Protein AF-X1DR81-F1 (afdb_monomer)

Structure (mmCIF, N/CA/C/O backbone):
data_AF-X1DR81-F1
#
_entry.id   AF-X1DR81-F1
#
loop_
_atom_site.group_PDB
_atom_site.id
_atom_site.type_symbol
_atom_site.label_atom_id
_atom_site.label_alt_id
_atom_site.label_comp_id
_atom_site.label_asym_id
_atom_site.label_entity_id
_atom_site.label_seq_id
_atom_site.pdbx_PDB_ins_code
_atom_site.Cartn_x
_atom_site.Cartn_y
_atom_site.Cartn_z
_atom_site.occupancy
_atom_site.B_iso_or_equiv
_atom_site.auth_seq_id
_atom_site.auth_comp_id
_atom_site.auth_asym_id
_atom_site.auth_atom_id
_atom_site.pdbx_PDB_model_num
ATOM 1 N N . PRO A 1 1 ? 13.329 5.681 -46.291 1.00 71.25 1 PRO A N 1
ATOM 2 C CA . PRO A 1 1 ? 13.052 4.237 -46.501 1.00 71.25 1 PRO A CA 1
ATOM 3 C C . PRO A 1 1 ? 14.273 3.350 -46.211 1.00 71.25 1 PRO A C 1
ATOM 5 O O . PRO A 1 1 ? 14.122 2.364 -45.507 1.00 71.25 1 PRO A O 1
ATOM 8 N N . GLU A 1 2 ? 15.475 3.726 -46.661 1.00 81.62 2 GLU A N 1
ATOM 9 C CA . GLU A 1 2 ? 16.705 2.929 -46.464 1.00 81.62 2 GLU A CA 1
ATOM 10 C C . GLU A 1 2 ? 17.103 2.753 -44.987 1.00 81.62 2 GLU A C 1
ATOM 12 O O . GLU A 1 2 ? 17.462 1.656 -44.576 1.00 81.62 2 GLU A O 1
ATOM 17 N N . ARG A 1 3 ? 16.916 3.785 -44.150 1.00 75.88 3 ARG A N 1
ATOM 18 C CA . ARG A 1 3 ? 17.165 3.720 -42.694 1.00 75.88 3 ARG A CA 1
ATOM 19 C C . ARG A 1 3 ? 16.304 2.706 -41.934 1.00 75.88 3 ARG A C 1
ATOM 21 O O . ARG A 1 3 ? 16.675 2.285 -40.852 1.00 75.88 3 ARG A O 1
ATOM 28 N N . LEU A 1 4 ? 15.148 2.311 -42.469 1.00 77.25 4 LEU A N 1
ATOM 29 C CA . LEU A 1 4 ? 14.302 1.295 -41.827 1.00 77.25 4 LEU A CA 1
ATOM 30 C C . LEU A 1 4 ? 14.781 -0.132 -42.123 1.00 77.25 4 LEU A C 1
ATOM 32 O O . LEU A 1 4 ? 14.387 -1.060 -41.423 1.00 77.25 4 LEU A O 1
ATOM 36 N N . LEU A 1 5 ? 15.619 -0.298 -43.150 1.00 85.88 5 LEU A N 1
ATOM 37 C CA . LEU A 1 5 ? 16.177 -1.581 -43.573 1.00 85.88 5 LEU A CA 1
ATOM 38 C C . LEU A 1 5 ? 17.570 -1.834 -42.983 1.00 85.88 5 LEU A C 1
ATOM 40 O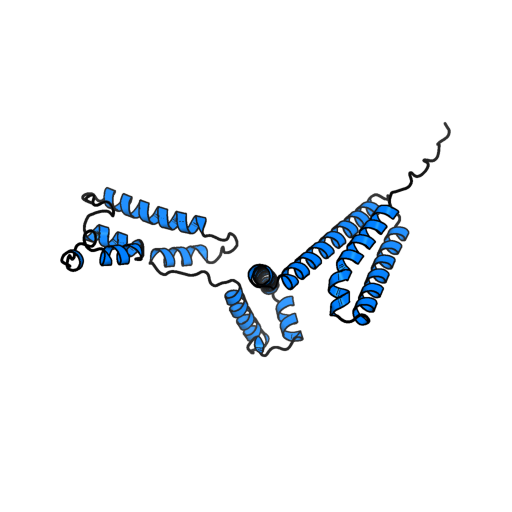 O . LEU A 1 5 ? 18.069 -2.955 -43.083 1.00 85.88 5 LEU A O 1
ATOM 44 N N . SER A 1 6 ? 18.204 -0.830 -42.364 1.00 87.00 6 SER A N 1
ATOM 45 C CA . SER A 1 6 ? 19.476 -1.036 -41.679 1.00 87.00 6 SER A CA 1
ATOM 46 C C . SER A 1 6 ? 19.269 -1.915 -40.443 1.00 87.00 6 SER A C 1
ATOM 48 O O . SER A 1 6 ? 18.385 -1.675 -39.615 1.00 87.00 6 SER A O 1
ATOM 50 N N . LEU A 1 7 ? 20.110 -2.945 -40.324 1.00 82.50 7 LEU A N 1
ATOM 51 C CA . LEU A 1 7 ? 20.212 -3.782 -39.125 1.00 82.50 7 LEU A CA 1
ATOM 52 C C . LEU A 1 7 ? 20.933 -3.052 -37.981 1.00 82.50 7 LEU A C 1
ATOM 54 O O . LEU A 1 7 ? 20.803 -3.449 -36.823 1.00 82.50 7 LEU A O 1
ATOM 58 N N . ASP A 1 8 ? 21.659 -1.971 -38.290 1.00 84.56 8 ASP A N 1
ATOM 59 C CA . ASP A 1 8 ? 22.197 -1.076 -37.270 1.00 84.56 8 ASP A CA 1
ATOM 60 C C . ASP A 1 8 ? 21.055 -0.275 -36.633 1.00 84.56 8 ASP A C 1
ATOM 62 O O . ASP A 1 8 ? 20.368 0.528 -37.273 1.00 84.56 8 ASP A O 1
ATOM 66 N N . TRP A 1 9 ? 20.854 -0.507 -35.341 1.00 83.81 9 TRP A N 1
ATOM 67 C CA . TRP A 1 9 ? 19.809 0.121 -34.550 1.00 83.81 9 TRP A CA 1
ATOM 68 C C . TRP A 1 9 ? 19.999 1.614 -34.331 1.00 83.81 9 TRP A C 1
ATOM 70 O O . TRP A 1 9 ? 19.031 2.303 -34.019 1.00 83.81 9 TRP A O 1
ATOM 80 N N . ARG A 1 10 ? 21.232 2.116 -34.440 1.00 83.88 10 ARG A N 1
ATOM 81 C CA . ARG A 1 10 ? 21.523 3.542 -34.254 1.00 83.88 10 ARG A CA 1
ATOM 82 C C . ARG A 1 10 ? 21.035 4.349 -35.440 1.00 83.88 10 ARG A C 1
ATOM 84 O O . ARG A 1 10 ? 20.590 5.485 -35.276 1.00 83.88 10 ARG A O 1
ATOM 91 N N . GLU A 1 11 ? 21.103 3.730 -36.612 1.00 88.75 11 GLU A N 1
ATOM 92 C CA . GLU A 1 11 ? 20.666 4.295 -37.882 1.00 88.75 11 GLU A CA 1
ATOM 93 C C . GLU A 1 11 ? 19.173 4.048 -38.141 1.00 88.75 11 GLU A C 1
ATOM 95 O O . GLU A 1 11 ? 18.540 4.815 -38.870 1.00 88.75 11 GLU A O 1
ATOM 100 N N . ASN A 1 12 ? 18.600 3.024 -37.498 1.00 89.25 12 ASN A N 1
ATOM 101 C CA . ASN A 1 12 ? 17.201 2.640 -37.629 1.00 89.25 12 ASN A CA 1
ATOM 102 C C . ASN A 1 12 ? 16.332 3.219 -36.503 1.00 89.25 12 ASN A C 1
ATOM 104 O O . ASN A 1 12 ? 16.341 2.735 -35.370 1.00 89.25 12 ASN A O 1
ATOM 108 N N . ASP A 1 13 ? 15.518 4.227 -36.828 1.00 88.12 13 ASP A N 1
ATOM 109 C CA . ASP A 1 13 ? 14.657 4.918 -35.858 1.00 88.12 13 ASP A CA 1
ATOM 110 C C . ASP A 1 13 ? 13.671 3.977 -35.134 1.00 88.12 13 ASP A C 1
ATOM 112 O O . ASP A 1 13 ? 13.382 4.188 -33.953 1.00 88.12 13 ASP A O 1
ATOM 116 N N . PHE A 1 14 ? 13.189 2.915 -35.794 1.00 85.88 14 PHE A N 1
ATOM 117 C CA . PHE A 1 14 ? 12.292 1.932 -35.176 1.00 85.88 14 PHE A CA 1
ATOM 118 C C . PHE A 1 14 ? 13.028 1.060 -34.157 1.00 85.88 14 PHE A C 1
ATOM 120 O O . PHE A 1 14 ? 12.559 0.888 -33.030 1.00 85.88 14 PHE A O 1
ATOM 127 N N . LEU A 1 15 ? 14.209 0.555 -34.521 1.00 82.94 15 LEU A N 1
ATOM 128 C CA . LEU A 1 15 ? 1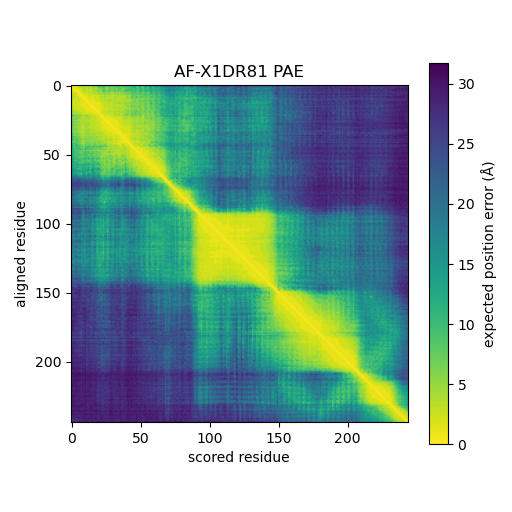5.039 -0.211 -33.593 1.00 82.94 15 LEU A CA 1
ATOM 129 C C . LEU A 1 15 ? 15.508 0.667 -32.431 1.00 82.94 15 LEU A C 1
ATOM 131 O O . LEU A 1 15 ? 15.472 0.211 -31.295 1.00 82.94 15 LEU A O 1
ATOM 135 N N . ARG A 1 16 ? 15.859 1.938 -32.663 1.00 83.56 16 ARG A N 1
ATOM 136 C CA . ARG A 1 16 ? 16.204 2.881 -31.588 1.00 83.56 16 ARG A CA 1
ATOM 137 C C . ARG A 1 16 ? 15.039 3.101 -30.624 1.00 83.56 16 ARG A C 1
ATOM 139 O O . ARG A 1 16 ? 15.242 3.093 -29.412 1.00 83.56 16 ARG A O 1
ATOM 146 N N . PHE A 1 17 ? 13.822 3.256 -31.144 1.00 82.25 17 PHE A N 1
ATOM 147 C CA . PHE A 1 17 ? 12.612 3.374 -30.329 1.00 82.25 17 PHE A CA 1
ATOM 148 C C . PHE A 1 17 ? 12.341 2.111 -29.502 1.00 82.25 17 PHE A C 1
ATOM 150 O O . PHE A 1 17 ? 12.053 2.206 -28.308 1.00 82.25 17 PHE A O 1
ATOM 157 N N . TRP A 1 18 ? 12.454 0.933 -30.120 1.00 84.56 18 TRP A N 1
ATOM 158 C CA . TRP A 1 18 ? 12.266 -0.346 -29.438 1.00 84.56 18 TRP A CA 1
ATOM 159 C C . TRP A 1 18 ? 13.332 -0.564 -28.357 1.00 84.56 18 TRP A C 1
ATOM 161 O O . TRP A 1 18 ? 13.003 -0.910 -27.225 1.00 84.56 18 TRP A O 1
ATOM 171 N N . MET A 1 19 ? 14.594 -0.251 -28.662 1.00 79.94 19 MET A N 1
ATOM 172 C CA . MET A 1 19 ? 15.709 -0.338 -27.717 1.00 79.94 19 MET A CA 1
ATOM 173 C C . MET A 1 19 ? 15.551 0.618 -26.537 1.00 79.94 19 MET A C 1
ATOM 175 O O . MET A 1 19 ? 15.789 0.211 -25.405 1.00 79.94 19 MET A O 1
ATOM 179 N N . GLY A 1 20 ? 15.061 1.841 -26.762 1.00 75.44 20 GLY A N 1
ATOM 180 C CA . GLY A 1 20 ? 14.749 2.786 -25.683 1.00 75.44 20 GLY A CA 1
ATOM 181 C C . GLY A 1 20 ? 13.634 2.316 -24.738 1.00 75.44 20 GLY A C 1
ATOM 182 O O . GLY A 1 20 ? 13.458 2.887 -23.666 1.00 75.44 20 GLY A O 1
ATOM 183 N N . ARG A 1 21 ? 12.878 1.280 -25.122 1.00 76.31 21 ARG A N 1
ATOM 184 C CA . ARG A 1 21 ? 11.847 0.631 -24.297 1.00 76.31 21 ARG A CA 1
ATOM 185 C C . ARG A 1 21 ? 12.243 -0.760 -23.798 1.00 76.31 21 ARG A C 1
ATOM 187 O O . ARG A 1 21 ? 11.504 -1.334 -22.998 1.00 76.31 21 ARG A O 1
ATOM 194 N N . SER A 1 22 ? 13.359 -1.307 -24.274 1.00 76.12 22 SER A N 1
ATOM 195 C CA . SER A 1 22 ? 13.872 -2.606 -23.840 1.00 76.12 22 SER A CA 1
ATOM 196 C C . SER A 1 22 ? 14.434 -2.527 -22.417 1.00 76.12 22 SER A C 1
ATOM 198 O O . SER A 1 22 ? 14.738 -1.442 -21.919 1.00 76.12 22 SER A O 1
ATOM 200 N N . SER A 1 23 ? 14.534 -3.666 -21.726 1.00 73.88 23 SER A N 1
ATOM 201 C CA . SER A 1 23 ? 15.116 -3.673 -20.383 1.00 73.88 23 SER A CA 1
ATOM 202 C C . SER A 1 23 ? 16.611 -3.322 -20.446 1.00 73.88 23 SER A C 1
ATOM 204 O O . SER A 1 23 ? 17.283 -3.687 -21.416 1.00 73.88 23 SER A O 1
ATOM 206 N N . PRO A 1 24 ? 17.175 -2.673 -19.411 1.00 74.06 24 PRO A N 1
ATOM 207 C CA . PRO A 1 24 ? 18.604 -2.359 -19.386 1.00 74.06 24 PRO A CA 1
ATOM 208 C C . PRO A 1 24 ? 19.491 -3.603 -19.538 1.00 74.06 24 PRO A C 1
ATOM 210 O O . PRO A 1 24 ? 20.570 -3.525 -20.109 1.00 74.06 24 PRO A O 1
ATOM 213 N N . LEU A 1 25 ? 19.023 -4.775 -19.095 1.00 73.56 25 LEU A N 1
ATOM 214 C CA . LEU A 1 25 ? 19.748 -6.037 -19.257 1.00 73.56 25 LEU A CA 1
ATOM 215 C C . LEU A 1 25 ? 19.835 -6.486 -20.723 1.00 73.56 25 LEU A C 1
ATOM 217 O O . LEU A 1 25 ? 20.878 -6.971 -21.156 1.00 73.56 25 LEU A O 1
ATOM 221 N N . VAL A 1 26 ? 18.769 -6.283 -21.505 1.00 77.88 26 VAL A N 1
ATOM 222 C CA . VAL A 1 26 ? 18.792 -6.518 -22.959 1.00 77.88 26 VAL A CA 1
ATOM 223 C C . VAL A 1 26 ? 19.746 -5.535 -23.640 1.00 77.88 26 VAL A C 1
ATOM 225 O O . VAL A 1 26 ? 20.492 -5.937 -24.534 1.00 77.88 26 VAL A O 1
ATOM 228 N N . ALA A 1 27 ? 19.783 -4.277 -23.187 1.00 76.94 27 ALA A N 1
ATOM 229 C CA . ALA A 1 27 ? 20.744 -3.291 -23.674 1.00 76.94 27 ALA A CA 1
ATOM 230 C C . ALA A 1 27 ? 22.196 -3.712 -23.377 1.00 76.94 27 ALA A C 1
ATOM 232 O O . ALA A 1 27 ? 23.002 -3.767 -24.300 1.00 76.94 27 ALA A O 1
ATOM 233 N N . VAL A 1 28 ? 22.507 -4.122 -22.142 1.00 79.50 28 VAL A N 1
ATOM 234 C CA . VAL A 1 28 ? 23.838 -4.621 -21.747 1.00 79.50 28 VAL A CA 1
ATOM 235 C C . VAL A 1 28 ? 24.242 -5.860 -22.547 1.00 79.50 28 VAL A C 1
ATOM 237 O O . VAL A 1 28 ? 25.347 -5.918 -23.084 1.00 79.50 28 VAL A O 1
ATOM 240 N N . GLY A 1 29 ? 23.354 -6.854 -22.662 1.00 81.00 29 GLY A N 1
ATOM 241 C CA . GLY A 1 29 ? 23.642 -8.081 -23.410 1.00 81.00 29 GLY A CA 1
ATOM 242 C C . GLY A 1 29 ? 23.985 -7.794 -24.871 1.00 81.00 29 GLY A C 1
ATOM 243 O O . GLY A 1 29 ? 24.887 -8.405 -25.441 1.00 81.00 29 GLY A O 1
ATOM 244 N N . ARG A 1 30 ? 23.318 -6.802 -25.459 1.00 81.81 30 ARG A N 1
ATOM 245 C CA . ARG A 1 30 ? 23.613 -6.330 -26.805 1.00 81.81 30 ARG A CA 1
ATOM 246 C C . ARG A 1 30 ? 24.934 -5.565 -26.891 1.00 81.81 30 ARG A C 1
ATOM 248 O O . ARG A 1 30 ? 25.692 -5.827 -27.816 1.00 81.81 30 ARG A O 1
ATOM 255 N N . GLU A 1 31 ? 25.215 -4.646 -25.969 1.00 83.44 31 GLU A N 1
ATOM 256 C CA . GLU A 1 31 ? 26.474 -3.879 -25.946 1.00 83.44 31 GLU A CA 1
ATOM 257 C C . GLU A 1 31 ? 27.696 -4.811 -25.892 1.00 83.44 31 GLU A C 1
ATOM 259 O O . GLU A 1 31 ? 28.692 -4.568 -26.574 1.00 83.44 31 GLU A O 1
ATOM 264 N N . ILE A 1 32 ? 27.581 -5.931 -25.167 1.00 81.69 32 ILE A N 1
ATOM 265 C CA . ILE A 1 32 ? 28.598 -6.993 -25.124 1.00 81.69 32 ILE A CA 1
ATOM 266 C C . ILE A 1 32 ? 28.749 -7.679 -26.493 1.00 81.69 32 ILE A C 1
ATOM 268 O O . ILE A 1 32 ? 29.871 -7.883 -26.952 1.00 81.69 32 ILE A O 1
ATOM 272 N N . ILE A 1 33 ? 27.640 -8.010 -27.167 1.00 84.81 33 ILE A N 1
ATOM 273 C CA . ILE A 1 33 ? 27.661 -8.648 -28.498 1.00 84.81 33 ILE A CA 1
ATOM 274 C C . ILE A 1 33 ? 28.230 -7.699 -29.564 1.00 84.81 33 ILE A C 1
ATOM 276 O O . ILE A 1 33 ? 29.018 -8.119 -30.409 1.00 84.81 33 ILE A O 1
ATOM 280 N N . GLU A 1 34 ? 27.849 -6.421 -29.533 1.00 85.75 34 GLU A N 1
ATOM 281 C CA . GLU A 1 34 ? 28.295 -5.400 -30.491 1.00 85.75 34 GLU A CA 1
ATOM 282 C C . GLU A 1 34 ? 29.687 -4.837 -30.170 1.00 85.75 34 GLU A C 1
ATOM 284 O O . GLU A 1 34 ? 30.243 -4.096 -30.985 1.00 85.75 34 GLU A O 1
ATOM 289 N N . GLN A 1 35 ? 30.242 -5.174 -28.998 1.00 87.19 35 GLN A N 1
ATOM 290 C CA . GLN A 1 35 ? 31.481 -4.618 -28.442 1.00 87.19 35 GLN A CA 1
ATOM 291 C C . GLN A 1 35 ? 31.505 -3.085 -28.478 1.00 87.19 35 GLN A C 1
ATOM 293 O O . GLN A 1 35 ? 32.548 -2.463 -28.701 1.00 87.19 35 GLN A O 1
ATOM 298 N N . LYS A 1 36 ? 30.340 -2.457 -28.309 1.00 87.12 36 LYS A N 1
ATOM 299 C CA . LYS A 1 36 ? 30.181 -1.004 -28.320 1.00 87.12 36 LYS A CA 1
ATOM 300 C C . LYS A 1 36 ? 29.177 -0.590 -27.256 1.00 87.12 36 LYS A C 1
ATOM 302 O O . LYS A 1 36 ? 28.084 -1.144 -27.209 1.00 87.12 36 LYS A O 1
ATOM 307 N N . ASP A 1 37 ? 29.523 0.415 -26.459 1.00 82.12 37 ASP A N 1
ATOM 308 C CA . ASP A 1 37 ? 28.611 1.006 -25.473 1.00 82.12 37 ASP A CA 1
ATOM 309 C C . ASP A 1 37 ? 27.478 1.803 -26.153 1.00 82.12 37 ASP A C 1
ATOM 311 O O . ASP A 1 37 ? 27.527 2.062 -27.361 1.00 82.12 37 ASP A O 1
ATOM 315 N N . PHE A 1 38 ? 26.469 2.243 -25.394 1.00 77.88 38 PHE A N 1
ATOM 316 C CA . PHE A 1 38 ? 25.381 3.104 -25.886 1.00 77.88 38 PHE A CA 1
ATOM 317 C C . PHE A 1 38 ? 25.862 4.351 -26.656 1.00 77.88 38 PHE A C 1
ATOM 319 O O . PHE A 1 38 ? 25.195 4.806 -27.586 1.00 77.88 38 PHE A O 1
ATOM 326 N N . LEU A 1 39 ? 27.033 4.892 -26.305 1.00 82.62 39 LEU A N 1
ATOM 327 C CA . LEU A 1 39 ? 27.635 6.076 -26.928 1.00 82.62 39 LEU A CA 1
ATOM 328 C C . LEU A 1 39 ? 28.474 5.747 -28.174 1.00 82.62 39 LEU A C 1
ATOM 330 O O . LEU A 1 39 ? 28.956 6.651 -28.856 1.00 82.62 39 LEU A O 1
ATOM 334 N N . GLY A 1 40 ? 28.650 4.466 -28.489 1.00 81.50 40 GLY A N 1
ATOM 335 C CA . GLY A 1 40 ? 29.432 3.981 -29.617 1.00 81.50 40 GLY A CA 1
ATOM 336 C C . GLY A 1 40 ? 30.927 3.858 -29.405 1.00 81.50 40 GLY A C 1
ATOM 337 O O . GLY A 1 40 ? 31.645 3.634 -30.380 1.00 81.50 40 GLY A O 1
ATOM 338 N N . ARG A 1 41 ? 31.392 3.939 -28.163 1.00 86.75 41 ARG A N 1
ATOM 339 C CA . ARG A 1 41 ? 32.771 3.637 -27.784 1.00 86.75 41 ARG A CA 1
ATOM 340 C C . ARG A 1 41 ? 32.972 2.132 -27.805 1.00 86.75 41 ARG A C 1
ATOM 342 O O . ARG A 1 41 ? 32.075 1.386 -27.426 1.00 86.75 41 ARG A O 1
ATOM 349 N N . ARG A 1 42 ? 34.135 1.691 -28.276 1.00 88.69 42 ARG A N 1
ATOM 350 C CA . ARG A 1 42 ? 34.464 0.266 -28.331 1.00 88.69 42 ARG A CA 1
ATOM 351 C C . ARG A 1 42 ? 34.735 -0.258 -26.926 1.00 88.69 42 ARG A C 1
ATOM 353 O O . ARG A 1 42 ? 35.356 0.431 -26.123 1.00 88.69 42 ARG A O 1
ATOM 360 N N . LEU A 1 43 ? 34.259 -1.465 -26.661 1.00 84.50 43 LEU A N 1
ATOM 361 C CA . LEU A 1 43 ? 34.456 -2.201 -25.419 1.00 84.50 43 LEU A CA 1
ATOM 362 C C . LEU A 1 43 ? 35.553 -3.244 -25.651 1.00 84.50 43 LEU A C 1
ATOM 364 O O . LEU A 1 43 ? 35.275 -4.439 -25.757 1.00 84.50 43 LEU A O 1
ATOM 368 N N . ASP A 1 44 ? 36.790 -2.770 -25.799 1.00 87.12 44 ASP A N 1
ATOM 369 C CA . ASP A 1 44 ? 37.923 -3.618 -26.185 1.00 87.12 44 ASP A CA 1
ATOM 370 C C . ASP A 1 44 ? 38.570 -4.312 -24.969 1.00 87.12 44 ASP A C 1
ATOM 372 O O . ASP A 1 44 ? 39.187 -5.368 -25.123 1.00 87.12 44 ASP A O 1
ATOM 376 N N . GLN A 1 45 ? 38.424 -3.754 -23.758 1.00 88.19 45 GLN A N 1
ATOM 377 C CA . GLN A 1 45 ? 39.009 -4.307 -22.532 1.00 88.19 45 GLN A CA 1
ATOM 378 C C . GLN A 1 45 ? 37.941 -4.837 -21.560 1.00 88.19 45 GLN A C 1
ATOM 380 O O . GLN A 1 45 ? 36.858 -4.257 -21.456 1.00 88.19 45 GLN A O 1
ATOM 385 N N . PRO A 1 46 ? 38.242 -5.897 -20.782 1.00 81.88 46 PRO A N 1
ATOM 386 C CA . PRO A 1 46 ? 37.336 -6.410 -19.747 1.00 81.88 46 PRO A CA 1
ATOM 387 C C . PRO A 1 46 ? 36.925 -5.348 -18.717 1.00 81.88 46 PRO A C 1
ATOM 389 O O . PRO A 1 46 ? 35.798 -5.360 -18.222 1.00 81.88 46 PRO A O 1
ATOM 392 N N . ASP A 1 47 ? 37.813 -4.396 -18.432 1.00 85.81 47 ASP A N 1
ATOM 393 C CA . ASP A 1 47 ? 37.544 -3.294 -17.506 1.00 85.81 47 ASP A CA 1
ATOM 394 C C . ASP A 1 47 ? 36.438 -2.362 -18.027 1.00 85.81 47 ASP A C 1
ATOM 396 O O . ASP A 1 47 ? 35.606 -1.878 -17.252 1.00 85.81 47 ASP A O 1
ATOM 400 N N . ASP A 1 48 ? 36.356 -2.173 -19.346 1.00 81.19 48 ASP A N 1
ATOM 401 C CA . ASP A 1 48 ? 35.300 -1.378 -19.973 1.00 81.19 48 ASP A CA 1
ATOM 402 C C . ASP A 1 48 ? 33.934 -2.065 -19.842 1.00 81.19 48 ASP A C 1
ATOM 404 O O . ASP A 1 48 ? 32.907 -1.397 -19.682 1.00 81.19 48 ASP A O 1
ATOM 408 N N . TRP A 1 49 ? 33.909 -3.401 -19.839 1.00 77.25 49 TRP A N 1
ATOM 409 C CA . TRP A 1 49 ? 32.684 -4.185 -19.672 1.00 77.25 49 TRP A CA 1
ATOM 410 C C . TRP A 1 49 ? 32.146 -4.027 -18.254 1.00 77.25 49 TRP A C 1
ATOM 412 O O . TRP A 1 49 ? 30.968 -3.723 -18.067 1.00 77.25 49 TRP A O 1
ATOM 422 N N . ILE A 1 50 ? 33.020 -4.157 -17.252 1.00 79.69 50 ILE A N 1
ATOM 423 C CA . ILE A 1 50 ? 32.659 -3.983 -15.839 1.00 79.69 50 ILE A CA 1
ATOM 424 C C . ILE A 1 50 ? 32.160 -2.561 -15.592 1.00 79.69 50 ILE A C 1
ATOM 426 O O . ILE A 1 50 ? 31.146 -2.371 -14.918 1.00 79.69 50 ILE A O 1
ATOM 430 N N . ARG A 1 51 ? 32.825 -1.555 -16.168 1.00 81.69 51 ARG A N 1
ATOM 431 C CA . ARG A 1 51 ? 32.406 -0.156 -16.046 1.00 81.69 51 ARG A CA 1
ATOM 432 C C . ARG A 1 51 ? 31.024 0.078 -16.653 1.00 81.69 51 ARG A C 1
ATOM 434 O O . ARG A 1 51 ? 30.201 0.756 -16.043 1.00 81.69 51 ARG A O 1
ATOM 441 N N . THR A 1 52 ? 30.765 -0.505 -17.818 1.00 76.88 52 THR A N 1
ATOM 442 C CA . THR A 1 52 ? 29.484 -0.383 -18.525 1.00 76.88 52 THR A CA 1
ATOM 443 C C . THR A 1 52 ? 28.358 -1.054 -17.743 1.00 76.88 52 THR A C 1
ATOM 445 O O . THR A 1 52 ? 27.345 -0.420 -17.449 1.00 76.88 52 THR A O 1
ATOM 448 N N . VAL A 1 53 ? 28.569 -2.295 -17.296 1.00 76.69 53 VAL A N 1
ATOM 449 C CA . VAL A 1 53 ? 27.629 -3.017 -16.425 1.00 76.69 53 VAL A CA 1
ATOM 450 C C . VAL A 1 53 ? 27.379 -2.237 -15.136 1.00 76.69 53 VAL A C 1
ATOM 452 O O . VAL A 1 53 ? 26.230 -2.081 -14.730 1.00 76.69 53 VAL A O 1
ATOM 455 N N . GLY A 1 54 ? 28.433 -1.695 -14.525 1.00 79.62 54 GLY A N 1
ATOM 456 C CA . GLY A 1 54 ? 28.351 -0.897 -13.309 1.00 79.62 54 GLY A CA 1
ATOM 457 C C . GLY A 1 54 ? 27.456 0.326 -13.473 1.00 79.62 54 GLY A C 1
ATOM 458 O O . GLY A 1 54 ? 26.577 0.5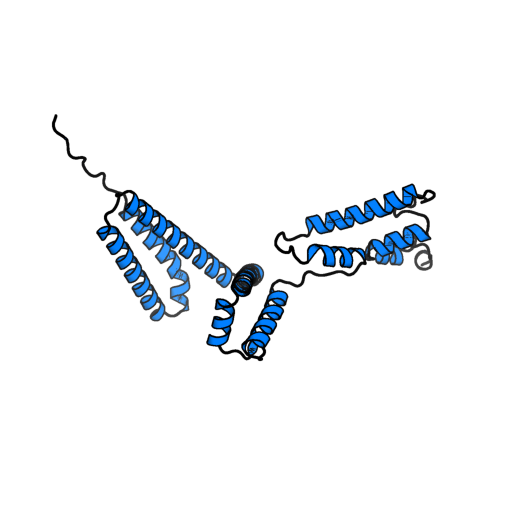29 -12.645 1.00 79.62 54 GLY A O 1
ATOM 459 N N . VAL A 1 55 ? 27.613 1.102 -14.551 1.00 77.75 55 VAL A N 1
ATOM 460 C CA . VAL A 1 55 ? 26.782 2.291 -14.823 1.00 77.75 55 VAL A CA 1
ATOM 461 C C . VAL A 1 55 ? 25.304 1.922 -14.981 1.00 77.75 55 VAL A C 1
ATOM 463 O O . VAL A 1 55 ? 24.441 2.553 -14.363 1.00 77.75 55 VAL A O 1
ATOM 466 N N . HIS A 1 56 ? 24.996 0.876 -15.751 1.00 72.00 56 HIS A N 1
ATOM 467 C CA . HIS A 1 56 ? 23.615 0.412 -15.933 1.00 72.00 56 HIS A CA 1
ATOM 468 C C . HIS A 1 56 ? 23.005 -0.098 -14.624 1.00 72.00 56 HIS A C 1
ATOM 470 O O . HIS A 1 56 ? 21.878 0.256 -14.279 1.00 72.00 56 HIS A O 1
ATOM 476 N N . PHE A 1 57 ? 23.770 -0.865 -13.848 1.00 73.31 57 PHE A N 1
ATOM 477 C CA . PHE A 1 57 ? 23.328 -1.390 -12.560 1.00 73.31 57 PHE A CA 1
ATOM 478 C C . PHE A 1 57 ? 23.100 -0.277 -11.534 1.00 73.31 57 PHE A C 1
ATOM 480 O O . PHE A 1 57 ? 22.110 -0.302 -10.806 1.00 73.31 57 PHE A O 1
ATOM 487 N N . LEU A 1 58 ? 23.976 0.732 -11.509 1.00 74.56 58 LEU A N 1
ATOM 488 C CA . LEU A 1 58 ? 23.833 1.898 -10.639 1.00 74.56 58 LEU A CA 1
ATOM 489 C C . LEU A 1 58 ? 22.575 2.692 -10.981 1.00 74.56 58 LEU A C 1
ATOM 491 O O . LEU A 1 58 ? 21.881 3.149 -10.081 1.00 74.56 58 LEU A O 1
ATOM 495 N N . THR A 1 59 ? 22.259 2.814 -12.270 1.00 72.75 59 THR A N 1
ATOM 496 C CA . THR A 1 59 ? 21.044 3.494 -12.736 1.00 72.75 59 THR A CA 1
ATOM 497 C C . THR A 1 59 ? 19.791 2.743 -12.280 1.00 72.75 59 THR A C 1
ATOM 499 O O . THR A 1 59 ? 18.882 3.364 -11.735 1.00 72.75 59 THR A O 1
ATOM 502 N N . ILE A 1 60 ? 19.765 1.409 -12.405 1.00 69.19 60 ILE A N 1
ATOM 503 C CA . ILE A 1 60 ? 18.668 0.572 -11.884 1.00 69.19 60 ILE A CA 1
ATOM 504 C C . ILE A 1 60 ? 18.553 0.709 -10.362 1.00 69.19 60 ILE A C 1
ATOM 506 O O . ILE A 1 60 ? 17.459 0.892 -9.832 1.00 69.19 60 ILE A O 1
ATOM 510 N N . ALA A 1 61 ? 19.677 0.641 -9.646 1.00 67.12 61 ALA A N 1
ATOM 511 C CA . ALA A 1 61 ? 19.700 0.761 -8.193 1.00 67.12 61 ALA A CA 1
ATOM 512 C C . ALA A 1 61 ? 19.223 2.145 -7.722 1.00 67.12 61 ALA A C 1
ATOM 514 O O . ALA A 1 61 ? 18.461 2.228 -6.760 1.00 67.12 61 ALA A O 1
ATOM 515 N N . ALA A 1 62 ? 19.624 3.216 -8.412 1.00 70.06 62 ALA A N 1
ATOM 516 C CA . ALA A 1 62 ? 19.200 4.583 -8.129 1.00 70.06 62 ALA A CA 1
ATOM 517 C C . ALA A 1 62 ? 17.711 4.788 -8.429 1.00 70.06 62 ALA A C 1
ATOM 519 O O . ALA A 1 62 ? 16.999 5.364 -7.610 1.00 70.06 62 ALA A O 1
ATOM 520 N N . GLN A 1 63 ? 17.217 4.266 -9.554 1.00 65.81 63 GLN A N 1
ATOM 521 C CA . GLN A 1 63 ? 15.794 4.305 -9.878 1.00 65.81 63 GLN A CA 1
ATOM 522 C C . GLN A 1 63 ? 14.974 3.564 -8.815 1.00 65.81 63 GLN A C 1
ATOM 524 O O . GLN A 1 63 ? 14.003 4.110 -8.296 1.00 65.81 63 GLN A O 1
ATOM 529 N N . ASN A 1 64 ? 15.417 2.383 -8.388 1.00 62.06 64 ASN A N 1
ATOM 530 C CA . ASN A 1 64 ? 14.749 1.648 -7.317 1.00 62.06 64 ASN A CA 1
ATOM 531 C C . ASN A 1 64 ? 14.834 2.358 -5.968 1.00 62.06 64 ASN A C 1
ATOM 533 O O . ASN A 1 64 ? 13.916 2.235 -5.171 1.00 62.06 64 ASN A O 1
ATOM 537 N N . LEU A 1 65 ? 15.900 3.110 -5.693 1.00 64.56 65 LEU A N 1
ATOM 538 C CA . LEU A 1 65 ? 15.997 3.908 -4.473 1.00 64.56 65 LEU A CA 1
ATOM 539 C C . LEU A 1 65 ? 15.004 5.080 -4.467 1.00 64.56 65 LEU A C 1
ATOM 541 O O . LEU A 1 65 ? 14.425 5.359 -3.426 1.00 64.56 65 LEU A O 1
ATOM 545 N N . ILE A 1 66 ? 14.799 5.736 -5.612 1.00 65.56 66 ILE A N 1
ATOM 546 C CA . ILE A 1 66 ? 13.904 6.898 -5.746 1.00 65.56 66 ILE A CA 1
ATOM 547 C C . ILE A 1 66 ? 12.428 6.482 -5.748 1.00 65.56 66 ILE A C 1
ATOM 549 O O . ILE A 1 66 ? 11.591 7.194 -5.208 1.00 65.56 66 ILE A O 1
ATOM 553 N N . THR A 1 67 ? 12.101 5.332 -6.336 1.00 60.62 67 THR A N 1
ATOM 554 C CA . THR A 1 67 ? 10.706 4.875 -6.504 1.00 60.62 67 THR A CA 1
ATOM 555 C C . THR A 1 67 ? 10.196 4.031 -5.322 1.00 60.62 67 THR A C 1
ATOM 557 O O . THR A 1 67 ? 9.179 3.354 -5.442 1.00 60.62 67 THR A O 1
ATOM 560 N N . ARG A 1 68 ? 10.923 4.007 -4.198 1.00 55.94 68 ARG A N 1
ATOM 561 C CA . ARG A 1 68 ? 10.664 3.124 -3.049 1.00 55.94 68 ARG A CA 1
ATOM 562 C C . ARG A 1 68 ? 9.770 3.786 -2.003 1.00 55.94 68 ARG A C 1
ATOM 564 O O . ARG A 1 68 ? 10.171 4.785 -1.414 1.00 55.94 68 ARG A O 1
ATOM 571 N N . ASP A 1 69 ? 8.650 3.142 -1.687 1.00 55.62 69 ASP A N 1
ATOM 572 C CA . ASP A 1 69 ? 7.927 3.377 -0.434 1.00 55.62 69 ASP A CA 1
ATOM 573 C C . ASP A 1 69 ? 8.677 2.719 0.746 1.00 55.62 69 ASP A C 1
ATOM 575 O O . ASP A 1 69 ? 9.179 1.593 0.612 1.00 55.62 69 ASP A O 1
ATOM 579 N N . PRO A 1 70 ? 8.798 3.385 1.909 1.00 53.72 70 PRO A N 1
ATOM 580 C CA . PRO A 1 70 ? 9.603 2.898 3.028 1.00 53.72 70 PRO A CA 1
ATOM 581 C C . PRO A 1 70 ? 9.017 1.672 3.754 1.00 53.72 70 PRO A C 1
ATOM 583 O O . PRO A 1 70 ? 9.753 1.021 4.496 1.00 53.72 70 PRO A O 1
ATOM 586 N N . SER A 1 71 ? 7.745 1.318 3.541 1.00 52.50 71 SER A N 1
ATOM 587 C CA . SER A 1 71 ? 7.016 0.323 4.350 1.00 52.50 71 SER A CA 1
ATOM 588 C C . SER A 1 71 ? 7.214 -1.150 3.951 1.00 52.50 71 SER A C 1
ATOM 590 O O . SER A 1 71 ? 6.905 -2.042 4.738 1.00 52.50 71 SER A O 1
ATOM 592 N N . GLU A 1 72 ? 7.754 -1.464 2.769 1.00 54.94 72 GLU A N 1
ATOM 593 C CA . GLU A 1 72 ? 7.822 -2.853 2.286 1.00 54.94 72 GLU A CA 1
ATOM 594 C C . GLU A 1 72 ? 9.214 -3.482 2.461 1.00 54.94 72 GLU A C 1
ATOM 596 O O . GLU A 1 72 ? 10.016 -3.515 1.528 1.00 54.94 72 GLU A O 1
ATOM 601 N N . GLU A 1 73 ? 9.523 -4.010 3.652 1.00 53.56 73 GLU A N 1
ATOM 602 C CA . GLU A 1 73 ? 10.813 -4.664 3.949 1.00 53.56 73 GLU A CA 1
ATOM 603 C C . GLU A 1 73 ? 10.970 -6.101 3.443 1.00 53.56 73 GLU A C 1
ATOM 605 O O . GLU A 1 73 ? 12.027 -6.455 2.913 1.00 53.56 73 GLU A O 1
ATOM 610 N N . GLU A 1 74 ? 9.922 -6.919 3.498 1.00 48.25 74 GLU A N 1
ATOM 611 C CA . GLU A 1 74 ? 10.045 -8.363 3.240 1.00 48.25 74 GLU A CA 1
ATOM 612 C C . GLU A 1 74 ? 10.126 -8.750 1.747 1.00 48.25 74 GLU A C 1
ATOM 614 O O . GLU A 1 74 ? 10.534 -9.860 1.403 1.00 48.25 74 GLU A O 1
ATOM 619 N N . GLY A 1 75 ? 9.814 -7.834 0.822 1.00 54.53 75 GLY A N 1
ATOM 620 C CA . GLY A 1 75 ? 9.846 -8.078 -0.631 1.00 54.53 75 GLY A CA 1
ATOM 621 C C . GLY A 1 75 ? 11.103 -7.579 -1.361 1.00 54.53 75 GLY A C 1
ATOM 622 O O . GLY A 1 75 ? 11.251 -7.821 -2.565 1.00 54.53 75 GLY A O 1
ATOM 623 N N . LYS A 1 76 ? 12.008 -6.883 -0.656 1.00 57.34 76 LYS A N 1
ATOM 624 C CA . LYS A 1 76 ? 13.034 -5.991 -1.238 1.00 57.34 76 LYS A CA 1
ATOM 625 C C . LYS A 1 76 ? 14.006 -6.683 -2.204 1.00 57.34 76 LYS A C 1
ATOM 627 O O . LYS A 1 76 ? 14.283 -6.147 -3.275 1.00 57.34 76 LYS A O 1
ATOM 632 N N . PHE A 1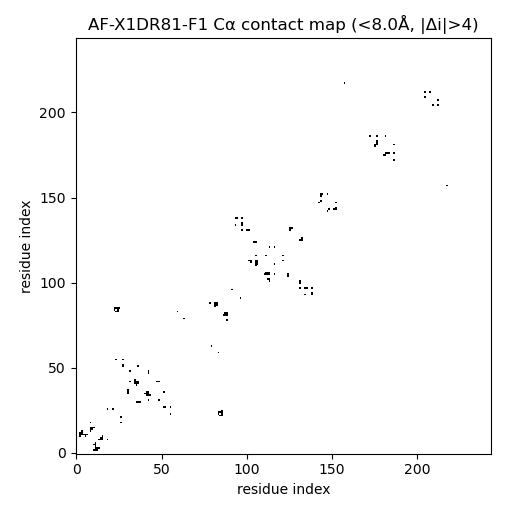 77 ? 14.499 -7.876 -1.865 1.00 57.38 77 PHE A N 1
ATOM 633 C CA . PHE A 1 77 ? 15.502 -8.587 -2.677 1.00 57.38 77 PHE A CA 1
ATOM 634 C C . PHE A 1 77 ? 14.908 -9.345 -3.867 1.00 57.38 77 PHE A C 1
ATOM 636 O O . PHE A 1 77 ? 15.504 -9.369 -4.943 1.00 57.38 77 PHE A O 1
ATOM 643 N N . LYS A 1 78 ? 13.720 -9.941 -3.700 1.00 58.44 78 LYS A N 1
ATOM 644 C CA . LYS A 1 78 ? 13.052 -10.675 -4.787 1.00 58.44 78 LYS A CA 1
ATOM 645 C C . LYS A 1 78 ? 12.601 -9.734 -5.907 1.00 58.44 78 LYS A C 1
ATOM 647 O O . LYS A 1 78 ? 12.764 -10.079 -7.074 1.00 58.44 78 LYS A O 1
ATOM 652 N N . ARG A 1 79 ? 12.096 -8.541 -5.564 1.00 59.44 79 ARG A N 1
ATOM 653 C CA . ARG A 1 79 ? 11.708 -7.515 -6.550 1.00 59.44 79 ARG A CA 1
ATOM 654 C C . ARG A 1 79 ? 12.913 -6.932 -7.283 1.00 59.44 79 ARG A C 1
ATOM 656 O O . ARG A 1 79 ? 12.903 -6.900 -8.505 1.00 59.44 79 ARG A O 1
ATOM 663 N N . PHE A 1 80 ? 13.984 -6.603 -6.556 1.00 61.72 80 PHE A N 1
ATOM 664 C CA . PHE A 1 80 ? 15.230 -6.123 -7.160 1.00 61.72 80 PHE A CA 1
ATOM 665 C C . PHE A 1 80 ? 15.792 -7.111 -8.195 1.00 61.72 80 PHE A C 1
ATOM 667 O O . PHE A 1 80 ? 16.144 -6.718 -9.304 1.00 61.72 80 PHE A O 1
ATOM 674 N N . GLY A 1 81 ? 15.809 -8.408 -7.866 1.00 63.28 81 GLY A N 1
ATOM 675 C CA . GLY A 1 81 ? 16.206 -9.452 -8.810 1.00 63.28 81 GLY A CA 1
ATOM 676 C C . GLY A 1 81 ? 15.307 -9.503 -10.049 1.00 63.28 81 GLY A C 1
ATOM 677 O O . GLY A 1 81 ? 15.812 -9.514 -11.167 1.00 63.28 81 GLY A O 1
ATOM 678 N N . ALA A 1 82 ? 13.983 -9.486 -9.872 1.00 63.72 82 ALA A N 1
ATOM 679 C CA . ALA A 1 82 ? 13.032 -9.528 -10.985 1.00 63.72 82 ALA A CA 1
ATOM 680 C C . ALA A 1 82 ? 13.161 -8.311 -11.926 1.00 63.72 82 ALA A C 1
ATOM 682 O O . ALA A 1 82 ? 13.194 -8.480 -13.147 1.00 63.72 82 ALA A O 1
ATOM 683 N N . GLU A 1 83 ? 13.320 -7.108 -11.372 1.00 58.72 83 GLU A N 1
ATOM 684 C CA . GLU A 1 83 ? 13.492 -5.869 -12.141 1.00 58.72 83 GLU A CA 1
ATOM 685 C C . GLU A 1 83 ? 14.802 -5.846 -12.933 1.00 58.72 83 GLU A C 1
ATOM 687 O O . GLU A 1 83 ? 14.805 -5.420 -14.090 1.00 58.72 83 GLU A O 1
ATOM 692 N N . ILE A 1 84 ? 15.897 -6.370 -12.367 1.00 62.50 84 ILE A N 1
ATOM 693 C CA . ILE A 1 84 ? 17.170 -6.531 -13.089 1.00 62.50 84 ILE A CA 1
ATOM 694 C C . ILE A 1 84 ? 16.991 -7.426 -14.315 1.00 62.50 84 ILE A C 1
ATOM 696 O O . ILE A 1 84 ? 17.499 -7.105 -15.386 1.00 62.50 84 ILE A O 1
ATOM 700 N N . PHE A 1 85 ? 16.220 -8.509 -14.203 1.00 62.50 85 PHE A N 1
ATOM 701 C CA . PHE A 1 85 ? 15.916 -9.384 -15.339 1.00 62.50 85 PHE A CA 1
ATOM 702 C C . PHE A 1 85 ? 14.884 -8.798 -16.316 1.00 62.50 85 PHE A C 1
ATOM 704 O O . PHE A 1 85 ? 14.459 -9.475 -17.252 1.00 62.50 85 PHE A O 1
ATOM 711 N N . GLY A 1 86 ? 14.492 -7.532 -16.154 1.00 53.75 86 GLY A N 1
ATOM 712 C CA . GLY A 1 86 ? 13.541 -6.866 -17.038 1.00 53.75 86 GLY A CA 1
ATOM 713 C C . GLY A 1 86 ? 12.092 -7.298 -16.827 1.00 53.75 86 GLY A C 1
ATOM 714 O O . GLY A 1 86 ? 11.230 -6.929 -17.626 1.00 53.75 86 GLY A O 1
ATOM 715 N N . LEU A 1 87 ? 11.797 -8.041 -15.759 1.00 56.00 87 LEU A N 1
ATOM 716 C CA . LEU A 1 87 ? 10.426 -8.260 -15.330 1.00 56.00 87 LEU A CA 1
ATOM 717 C C . LEU A 1 87 ? 9.982 -6.987 -14.614 1.00 56.00 87 LEU A C 1
ATOM 719 O O . LEU A 1 87 ? 10.404 -6.712 -13.494 1.00 56.00 87 LEU A O 1
ATOM 723 N N . ARG A 1 88 ? 9.131 -6.189 -15.268 1.00 52.09 88 ARG A N 1
ATOM 724 C CA . ARG A 1 88 ? 8.433 -5.093 -14.589 1.00 52.09 88 ARG A CA 1
ATOM 725 C C . ARG A 1 88 ? 7.540 -5.693 -13.510 1.00 52.09 88 ARG A C 1
ATOM 727 O O . ARG A 1 88 ? 6.438 -6.155 -13.800 1.00 52.09 88 ARG A O 1
ATOM 734 N N . THR A 1 89 ? 8.009 -5.690 -12.269 1.00 53.59 89 THR A N 1
ATOM 735 C CA . THR A 1 89 ? 7.149 -5.928 -11.118 1.00 53.59 89 THR A CA 1
ATOM 736 C C . THR A 1 89 ? 6.461 -4.616 -10.798 1.00 53.59 89 THR A C 1
ATOM 738 O O . THR A 1 89 ? 7.025 -3.765 -10.122 1.00 53.59 89 THR A O 1
ATOM 741 N N . PHE A 1 90 ? 5.250 -4.421 -11.316 1.00 54.44 90 PHE A N 1
ATOM 742 C CA . PHE A 1 90 ? 4.395 -3.383 -10.754 1.00 54.44 90 PHE A CA 1
ATOM 743 C C . PHE A 1 90 ? 4.144 -3.761 -9.291 1.00 54.44 90 PHE A C 1
ATOM 745 O O . PHE A 1 90 ? 3.779 -4.921 -9.047 1.00 54.44 90 PHE A O 1
ATOM 752 N N . PRO A 1 91 ? 4.374 -2.856 -8.322 1.00 58.66 91 PRO A N 1
ATOM 753 C CA . PRO A 1 91 ? 3.975 -3.123 -6.951 1.00 58.66 91 PRO A CA 1
ATOM 754 C C . PRO A 1 91 ? 2.497 -3.519 -6.981 1.00 58.66 91 PRO A C 1
ATOM 756 O O . PRO A 1 91 ? 1.682 -2.874 -7.649 1.00 58.66 91 PRO A O 1
ATOM 759 N N . ARG A 1 92 ? 2.156 -4.650 -6.353 1.00 65.31 92 ARG A N 1
ATOM 760 C CA . ARG A 1 92 ? 0.741 -4.960 -6.135 1.00 65.31 92 ARG A CA 1
ATOM 761 C C . ARG A 1 92 ? 0.223 -3.829 -5.255 1.00 65.31 92 ARG A C 1
ATOM 763 O O . ARG A 1 92 ? 0.790 -3.625 -4.191 1.00 65.31 92 ARG A O 1
ATOM 770 N N . GLY A 1 93 ? -0.781 -3.091 -5.727 1.00 73.44 93 GLY A N 1
ATOM 771 C CA . GLY A 1 93 ? -1.386 -2.033 -4.922 1.00 73.44 93 GLY A CA 1
ATOM 772 C C . GLY A 1 93 ? -1.881 -2.602 -3.595 1.00 73.44 93 GLY A C 1
ATOM 773 O O . GLY A 1 93 ? -2.316 -3.759 -3.559 1.00 73.44 93 GLY A O 1
ATOM 774 N N . ASP A 1 94 ? -1.817 -1.795 -2.538 1.00 79.19 94 ASP A N 1
ATOM 775 C CA . ASP A 1 94 ? -2.196 -2.192 -1.175 1.00 79.19 94 ASP A CA 1
ATOM 776 C C . ASP A 1 94 ? -3.591 -2.829 -1.138 1.00 79.19 94 ASP A C 1
ATOM 778 O O . ASP A 1 94 ? -3.798 -3.820 -0.446 1.00 79.19 94 ASP A O 1
ATOM 782 N N . TRP A 1 95 ? -4.500 -2.371 -2.004 1.00 77.44 95 TRP A N 1
ATOM 783 C CA . TRP A 1 95 ? -5.828 -2.954 -2.191 1.00 77.44 95 TRP A CA 1
ATOM 784 C C . TRP A 1 95 ? -5.823 -4.432 -2.610 1.00 77.44 95 TRP A C 1
ATOM 786 O O . TRP A 1 95 ? -6.521 -5.252 -2.028 1.00 77.44 95 TRP A O 1
ATOM 796 N N . ARG A 1 96 ? -4.991 -4.818 -3.587 1.00 79.62 96 ARG A N 1
ATOM 797 C CA . ARG A 1 96 ? -4.887 -6.233 -3.994 1.00 79.62 96 ARG A CA 1
ATOM 798 C C . ARG A 1 96 ? -4.244 -7.083 -2.910 1.00 79.62 96 ARG A C 1
ATOM 800 O O . ARG A 1 96 ? -4.568 -8.255 -2.773 1.00 79.62 96 ARG A O 1
ATOM 807 N N . ARG A 1 97 ? -3.299 -6.503 -2.167 1.00 85.31 97 ARG A N 1
ATOM 808 C CA . ARG A 1 97 ? -2.677 -7.180 -1.028 1.00 85.31 97 ARG A CA 1
ATOM 809 C C . ARG A 1 97 ? -3.698 -7.407 0.088 1.00 85.31 97 ARG A C 1
ATOM 811 O O . ARG A 1 97 ? -3.686 -8.476 0.689 1.00 85.31 97 ARG A O 1
ATOM 818 N N . LEU A 1 98 ? -4.584 -6.439 0.314 1.00 90.44 98 LEU A N 1
ATOM 819 C CA . LEU A 1 98 ? -5.705 -6.550 1.236 1.00 90.44 98 LEU A CA 1
ATOM 820 C C . LEU A 1 98 ? -6.664 -7.669 0.807 1.00 90.44 98 LEU A C 1
ATOM 822 O O . LEU A 1 98 ? -6.898 -8.569 1.602 1.00 90.44 98 LEU A O 1
ATOM 826 N N . GLU A 1 99 ? -7.120 -7.686 -0.450 1.00 91.12 99 GLU A N 1
ATOM 827 C CA . GLU A 1 99 ? -8.005 -8.739 -0.989 1.00 91.12 99 GLU A CA 1
ATOM 828 C C . GLU A 1 99 ? -7.398 -10.152 -0.867 1.00 91.12 99 GLU A C 1
ATOM 830 O O . GLU A 1 99 ? -8.096 -11.119 -0.540 1.00 91.12 99 GLU A O 1
ATOM 835 N N . ASP A 1 100 ? -6.089 -10.289 -1.116 1.00 92.75 100 ASP A N 1
ATOM 836 C CA . ASP A 1 100 ? -5.367 -11.555 -0.945 1.00 92.75 100 ASP A CA 1
ATOM 837 C C . ASP A 1 100 ? -5.399 -12.002 0.535 1.00 92.75 100 ASP A C 1
ATOM 839 O O . ASP A 1 100 ? -5.710 -13.160 0.830 1.00 92.75 100 ASP A O 1
ATOM 843 N N . MET A 1 101 ? -5.126 -11.080 1.470 1.00 94.44 101 MET A N 1
ATOM 844 C CA . MET A 1 101 ? -5.133 -11.343 2.917 1.00 94.44 101 MET A CA 1
ATOM 845 C C . MET A 1 101 ? -6.538 -11.660 3.443 1.00 94.44 101 MET A C 1
ATOM 847 O O . MET A 1 101 ? -6.709 -12.600 4.217 1.00 94.44 101 MET A O 1
ATOM 851 N N . GLU A 1 102 ? -7.553 -10.925 2.993 1.00 95.12 102 GLU A N 1
ATOM 852 C CA . GLU A 1 102 ? -8.960 -11.150 3.331 1.00 95.12 102 GLU A CA 1
ATOM 853 C C . GLU A 1 102 ? -9.394 -12.572 3.003 1.00 95.12 102 GLU A C 1
ATOM 855 O O . GLU A 1 102 ? -9.926 -13.285 3.859 1.00 95.12 102 GLU A O 1
ATOM 860 N N . ASN A 1 103 ? -9.115 -13.009 1.775 1.00 96.25 103 ASN A N 1
ATOM 861 C CA . ASN A 1 103 ? -9.451 -14.352 1.332 1.00 96.25 103 ASN A CA 1
ATOM 862 C C . ASN A 1 103 ? -8.630 -15.420 2.058 1.00 96.25 103 ASN A C 1
ATOM 864 O O . ASN A 1 103 ? -9.177 -16.466 2.410 1.00 96.25 103 ASN A O 1
ATOM 868 N N . GLU A 1 104 ? -7.348 -15.170 2.333 1.00 96.88 104 GLU A N 1
ATOM 869 C CA . GLU A 1 104 ? -6.517 -16.093 3.107 1.00 96.88 104 GLU A CA 1
ATOM 870 C C . GLU A 1 104 ? -7.072 -16.299 4.525 1.00 96.88 104 GLU A C 1
ATOM 872 O O . GLU A 1 104 ? -7.275 -17.443 4.950 1.00 96.88 104 GLU A O 1
ATOM 877 N N . TYR A 1 105 ? -7.371 -15.218 5.250 1.00 97.19 105 TYR A N 1
ATOM 878 C CA . TYR A 1 105 ? -7.882 -15.292 6.620 1.00 97.19 105 TYR A CA 1
ATOM 879 C C . TYR A 1 105 ? -9.304 -15.855 6.681 1.00 97.19 105 TYR A C 1
ATOM 881 O O . TYR A 1 105 ? -9.581 -16.725 7.514 1.00 97.19 105 TYR A O 1
ATOM 889 N N . ALA A 1 106 ? -10.182 -15.459 5.755 1.00 97.81 106 ALA A N 1
ATOM 890 C CA . ALA A 1 106 ? -11.524 -16.025 5.625 1.00 97.81 106 ALA A CA 1
ATOM 891 C C . ALA A 1 106 ? -11.483 -17.540 5.377 1.00 97.81 106 ALA A C 1
ATOM 893 O O . ALA A 1 106 ? -12.170 -18.320 6.051 1.00 97.81 106 ALA A O 1
ATOM 894 N N . GLN A 1 107 ? -10.610 -17.983 4.469 1.00 97.69 107 GLN A N 1
ATOM 895 C CA . GLN A 1 107 ? -10.439 -19.397 4.159 1.00 97.69 107 GLN A CA 1
ATOM 896 C C . GLN A 1 107 ? -9.799 -20.162 5.326 1.00 97.69 107 GLN A C 1
ATOM 898 O O . GLN A 1 107 ? -10.107 -21.340 5.558 1.00 97.69 107 GLN A O 1
ATOM 903 N N . ARG A 1 108 ? -8.911 -19.523 6.092 1.00 97.62 108 ARG A N 1
ATOM 904 C CA . ARG A 1 108 ? -8.257 -20.132 7.253 1.00 97.62 108 ARG A CA 1
ATOM 905 C C . ARG A 1 108 ? -9.246 -20.404 8.382 1.00 97.62 108 ARG A C 1
ATOM 907 O O . ARG A 1 108 ? -9.283 -21.546 8.846 1.00 97.62 108 ARG A O 1
ATOM 914 N N . GLU A 1 109 ? -10.047 -19.408 8.747 1.00 97.94 109 GLU A N 1
ATOM 915 C CA . GLU A 1 109 ? -10.938 -19.431 9.914 1.00 97.94 109 GLU A CA 1
ATOM 916 C C . GLU A 1 109 ? -12.309 -20.044 9.611 1.00 97.94 109 GLU A C 1
ATOM 918 O O . GLU A 1 109 ? -12.781 -20.906 10.350 1.00 97.94 109 GLU A O 1
ATOM 923 N N . PHE A 1 110 ? -12.925 -19.668 8.488 1.00 97.44 110 PHE A N 1
ATOM 924 C CA . PHE A 1 110 ? -14.317 -20.020 8.185 1.00 97.44 110 PHE A CA 1
ATOM 925 C C . PHE A 1 110 ? -14.482 -20.944 6.976 1.00 97.44 110 PHE A C 1
ATOM 927 O O . PHE A 1 110 ? -15.590 -21.424 6.740 1.00 97.44 110 PHE A O 1
ATOM 934 N N . LYS A 1 111 ? -13.397 -21.228 6.233 1.00 98.06 111 LYS A N 1
ATOM 935 C CA . LYS A 1 111 ? -13.396 -22.071 5.014 1.00 98.06 111 LYS A CA 1
ATOM 936 C C . LYS A 1 111 ? -14.338 -21.544 3.922 1.00 98.06 111 LYS A C 1
ATOM 938 O O . LYS A 1 111 ? -14.895 -22.329 3.155 1.00 98.06 111 LYS A O 1
ATOM 943 N N . LYS A 1 112 ? -14.531 -20.227 3.887 1.00 98.00 112 LYS A N 1
ATOM 944 C CA . LYS A 1 112 ? -15.387 -19.507 2.941 1.00 98.00 112 LYS A CA 1
ATOM 945 C C . LYS A 1 112 ? -14.602 -18.343 2.333 1.00 98.00 112 LYS A C 1
ATOM 947 O O . LYS A 1 112 ? -13.695 -17.847 3.003 1.00 98.00 112 LYS A O 1
ATOM 952 N N . PRO A 1 113 ? -14.951 -17.889 1.117 1.00 97.31 113 PRO A N 1
ATOM 953 C CA . PRO A 1 113 ? -14.425 -16.635 0.589 1.00 97.31 113 PRO A CA 1
ATOM 954 C C . PRO A 1 113 ? -14.886 -15.455 1.459 1.00 97.31 113 PRO A C 1
ATOM 956 O O . PRO A 1 113 ? -15.934 -15.530 2.107 1.00 97.31 113 PRO A O 1
ATOM 959 N N . PHE A 1 114 ? -14.103 -14.373 1.486 1.00 96.56 114 PHE A N 1
ATOM 960 C CA . PHE A 1 114 ? -14.358 -13.234 2.378 1.00 96.56 114 PHE A CA 1
ATOM 961 C C . PHE A 1 114 ? -15.703 -12.542 2.098 1.00 96.56 114 PHE A C 1
ATOM 963 O O . PHE A 1 114 ? -16.385 -12.096 3.025 1.00 96.56 114 PHE A O 1
ATOM 970 N N . ASP A 1 115 ? -16.134 -12.525 0.836 1.00 97.00 115 ASP A N 1
ATOM 971 C CA . ASP A 1 115 ? -17.412 -11.943 0.413 1.00 97.00 115 ASP A CA 1
ATOM 972 C C . ASP A 1 115 ? -18.636 -12.673 0.982 1.00 97.00 115 ASP A C 1
ATOM 974 O O . ASP A 1 115 ? -19.662 -12.041 1.236 1.00 97.00 115 ASP A O 1
ATOM 978 N N . ASP A 1 116 ? -18.508 -13.972 1.271 1.00 97.94 116 ASP A N 1
ATOM 979 C CA . ASP A 1 116 ? -19.585 -14.806 1.819 1.00 97.94 116 ASP A CA 1
ATOM 980 C C . ASP A 1 116 ? -19.668 -14.752 3.357 1.00 97.94 116 ASP A C 1
ATOM 982 O O . ASP A 1 116 ? -20.513 -15.420 3.970 1.00 97.94 116 ASP A O 1
ATOM 986 N N . LEU A 1 117 ? -18.776 -14.001 4.012 1.00 96.75 117 LEU A N 1
ATOM 987 C CA . LEU A 1 117 ? -18.776 -13.848 5.464 1.00 96.75 117 LEU A CA 1
ATOM 988 C C . LEU A 1 117 ? -19.831 -12.841 5.917 1.00 96.75 117 LEU A C 1
ATOM 990 O O . LEU A 1 117 ? -20.016 -11.775 5.325 1.00 96.75 117 LEU A O 1
ATOM 994 N N . ASN A 1 118 ? -20.495 -13.155 7.029 1.00 98.00 118 ASN A N 1
ATOM 995 C CA . ASN A 1 118 ? -21.378 -12.195 7.680 1.00 98.00 118 ASN A CA 1
ATOM 996 C C . ASN A 1 118 ? -20.563 -11.106 8.411 1.00 98.00 118 ASN A C 1
ATOM 998 O O . ASN A 1 118 ? -19.348 -11.216 8.582 1.00 98.00 118 ASN A O 1
ATOM 1002 N N . ARG A 1 119 ? -21.239 -10.042 8.858 1.00 96.38 119 ARG A N 1
ATOM 1003 C CA . ARG A 1 119 ? -20.583 -8.910 9.532 1.00 96.38 119 ARG A CA 1
ATOM 1004 C C . ARG A 1 119 ? -19.794 -9.334 10.776 1.00 96.38 119 ARG A C 1
ATOM 1006 O O . ARG A 1 119 ? -18.640 -8.956 10.908 1.00 96.38 119 ARG A O 1
ATOM 1013 N N . GLU A 1 120 ? -20.382 -10.170 11.629 1.00 97.69 120 GLU A N 1
ATOM 1014 C CA . GLU A 1 120 ? -19.733 -10.645 12.860 1.00 97.69 120 GLU A CA 1
ATOM 1015 C C . GLU A 1 120 ? -18.450 -11.444 12.579 1.00 97.69 120 GLU A C 1
ATOM 1017 O O . GLU A 1 120 ? -17.462 -11.313 13.294 1.00 97.69 120 GLU A O 1
ATOM 1022 N N . GLN A 1 121 ? -18.430 -12.250 11.517 1.00 97.38 121 GLN A N 1
ATOM 1023 C CA . GLN A 1 121 ? -17.251 -13.008 11.094 1.00 97.38 121 GLN A CA 1
ATOM 1024 C C . GLN A 1 121 ? -16.145 -12.094 10.564 1.00 97.38 121 GLN A C 1
ATOM 1026 O O . GLN A 1 121 ? -14.972 -12.338 10.841 1.00 97.38 121 GLN A O 1
ATOM 1031 N N . LYS A 1 122 ? -16.505 -11.037 9.827 1.00 96.88 122 LYS A N 1
ATOM 1032 C CA . LYS A 1 122 ? -15.541 -10.025 9.368 1.00 96.88 122 LYS A CA 1
ATOM 1033 C C . LYS A 1 122 ? -14.933 -9.269 10.552 1.00 96.88 122 LYS A C 1
ATOM 1035 O O . LYS A 1 122 ? -13.714 -9.122 10.605 1.00 96.88 122 LYS A O 1
ATOM 1040 N N . ASP A 1 123 ? -15.752 -8.895 11.534 1.00 95.75 123 ASP A N 1
ATOM 1041 C CA . ASP A 1 123 ? -15.292 -8.240 12.765 1.00 95.75 123 ASP A CA 1
ATOM 1042 C C . ASP A 1 123 ? -14.334 -9.155 13.558 1.00 95.75 123 ASP A C 1
ATOM 1044 O O . ASP A 1 123 ? -13.281 -8.708 14.014 1.00 95.75 123 ASP A O 1
ATOM 1048 N N . GLN A 1 124 ? -14.623 -10.461 13.635 1.00 97.25 124 GLN A N 1
ATOM 1049 C CA . GLN A 1 124 ? -13.725 -11.445 14.259 1.00 97.25 124 GLN A CA 1
ATOM 1050 C C . GLN A 1 124 ? -12.364 -11.547 13.555 1.00 97.25 124 GLN A C 1
ATOM 1052 O O . GLN A 1 124 ? -11.347 -11.709 14.227 1.00 97.25 124 GLN A O 1
ATOM 1057 N N . ILE A 1 125 ? -12.315 -11.446 12.221 1.00 97.31 125 ILE A N 1
ATOM 1058 C CA . ILE A 1 125 ? -11.044 -11.418 11.475 1.00 97.31 125 ILE A CA 1
ATOM 1059 C C . ILE A 1 125 ? -10.259 -10.152 11.830 1.00 97.31 125 ILE A C 1
ATOM 1061 O O . ILE A 1 125 ? -9.069 -10.245 12.124 1.00 97.31 125 ILE A O 1
ATOM 1065 N N . GLN A 1 126 ? -10.912 -8.988 11.862 1.00 95.88 126 GLN A N 1
ATOM 1066 C CA . GLN A 1 126 ? -10.260 -7.721 12.218 1.00 95.88 126 GLN A CA 1
ATOM 1067 C C . GLN A 1 126 ? -9.718 -7.706 13.651 1.00 95.88 126 GLN A C 1
ATOM 1069 O O . GLN A 1 126 ? -8.650 -7.149 13.896 1.00 95.88 126 GLN A O 1
ATOM 1074 N N . GLU A 1 127 ? -10.434 -8.313 14.598 1.00 96.31 127 GLU A N 1
ATOM 1075 C CA . GLU A 1 127 ? -9.987 -8.412 15.989 1.00 96.31 127 GLU A CA 1
ATOM 1076 C C . GLU A 1 127 ? -8.831 -9.410 16.149 1.00 96.31 127 GLU A C 1
ATOM 1078 O O . GLU A 1 127 ? -7.882 -9.158 16.894 1.00 96.31 127 GLU A O 1
ATOM 1083 N N . LYS A 1 128 ? -8.886 -10.537 15.429 1.00 97.62 128 LYS A N 1
ATOM 1084 C CA . LYS A 1 128 ? -7.897 -11.616 15.533 1.00 97.62 128 LYS A CA 1
ATOM 1085 C C . LYS A 1 128 ? -6.578 -11.307 14.818 1.00 97.62 128 LYS A C 1
ATOM 1087 O O . LYS A 1 128 ? -5.541 -11.805 15.256 1.00 97.62 128 LYS A O 1
ATOM 1092 N N . TYR A 1 129 ? -6.612 -10.508 13.751 1.00 96.69 129 TYR A N 1
ATOM 1093 C CA . TYR A 1 129 ? -5.452 -10.170 12.920 1.00 96.69 129 TYR A CA 1
ATOM 1094 C C . TYR A 1 129 ? -5.218 -8.649 12.906 1.00 96.69 129 TYR A C 1
ATOM 1096 O O . TYR A 1 129 ? -5.687 -7.953 12.001 1.00 96.69 129 TYR A O 1
ATOM 1104 N N . PRO A 1 130 ? -4.496 -8.094 13.898 1.00 93.81 130 PRO A N 1
ATOM 1105 C CA . PRO A 1 130 ? -4.253 -6.653 13.981 1.00 93.81 130 PRO A CA 1
ATOM 1106 C C . PRO A 1 130 ? -3.468 -6.104 12.778 1.00 93.81 130 PRO A C 1
ATOM 1108 O O . PRO A 1 130 ? -3.653 -4.947 12.406 1.00 93.81 130 PRO A O 1
ATOM 1111 N N . GLU A 1 131 ? -2.632 -6.922 12.134 1.00 90.75 131 GLU A N 1
ATOM 1112 C CA . GLU A 1 131 ? -1.919 -6.563 10.906 1.00 90.75 131 GLU A CA 1
ATOM 1113 C C . GLU A 1 131 ? -2.860 -6.337 9.715 1.00 90.75 131 GLU A C 1
ATOM 1115 O O . GLU A 1 131 ? -2.629 -5.432 8.913 1.00 90.75 131 GLU A O 1
ATOM 1120 N N . TYR A 1 132 ? -3.946 -7.112 9.625 1.00 92.19 132 TYR A N 1
ATOM 1121 C CA . TYR A 1 132 ? -4.985 -6.919 8.615 1.00 92.19 132 TYR A CA 1
ATOM 1122 C C . TYR A 1 132 ? -5.734 -5.618 8.865 1.00 92.19 132 TYR A C 1
ATOM 1124 O O . TYR A 1 132 ? -5.939 -4.842 7.938 1.00 92.19 132 TYR A O 1
ATOM 1132 N N . LYS A 1 133 ? -6.086 -5.351 10.127 1.00 93.50 133 LYS A N 1
ATOM 1133 C CA . LYS A 1 133 ? -6.761 -4.112 10.508 1.00 93.50 133 LYS A CA 1
ATOM 1134 C C . LYS A 1 133 ? -5.925 -2.883 10.145 1.00 93.50 133 LYS A C 1
ATOM 1136 O O . LYS A 1 133 ? -6.437 -1.986 9.490 1.00 93.50 133 LYS A O 1
ATOM 1141 N N . ALA A 1 134 ? -4.636 -2.883 10.484 1.00 90.62 134 ALA A N 1
ATOM 1142 C CA . ALA A 1 134 ? -3.739 -1.780 10.144 1.00 90.62 134 ALA A CA 1
ATOM 1143 C C . ALA A 1 134 ? -3.639 -1.547 8.624 1.00 90.62 134 ALA A C 1
ATOM 1145 O O . ALA A 1 134 ? -3.700 -0.404 8.179 1.00 90.62 134 ALA A O 1
ATOM 1146 N N . LEU A 1 135 ? -3.528 -2.617 7.825 1.00 89.25 135 LEU A N 1
ATOM 1147 C CA . LEU A 1 135 ? -3.487 -2.507 6.363 1.00 89.25 135 LEU A CA 1
ATOM 1148 C C . LEU A 1 135 ? -4.835 -2.062 5.775 1.00 89.25 135 LEU A C 1
ATOM 1150 O O . LEU A 1 135 ? -4.859 -1.276 4.835 1.00 89.25 135 LEU A O 1
ATOM 1154 N N . SER A 1 136 ? -5.948 -2.555 6.323 1.00 90.88 136 SER A N 1
ATOM 1155 C CA . SER A 1 136 ? -7.304 -2.163 5.928 1.00 90.88 136 SER A CA 1
ATOM 1156 C C . SER A 1 136 ? -7.548 -0.679 6.188 1.00 90.88 136 SER A C 1
ATOM 1158 O O . SER A 1 136 ? -8.135 -0.005 5.344 1.00 90.88 136 SER A O 1
ATOM 1160 N N . ASP A 1 137 ? -7.115 -0.176 7.343 1.00 89.31 137 ASP A N 1
ATOM 1161 C CA . ASP A 1 137 ? -7.265 1.229 7.719 1.00 89.31 137 ASP A CA 1
ATOM 1162 C C . ASP A 1 137 ? -6.424 2.129 6.791 1.00 89.31 137 ASP A C 1
ATOM 1164 O O . ASP A 1 137 ? -6.957 3.094 6.243 1.00 89.31 137 ASP A O 1
ATOM 1168 N N . ASP A 1 138 ? -5.166 1.759 6.510 1.00 86.69 138 ASP A N 1
ATOM 1169 C CA . ASP A 1 138 ? -4.279 2.483 5.579 1.00 86.69 138 ASP A CA 1
ATOM 1170 C C . ASP A 1 138 ? -4.805 2.465 4.132 1.00 86.69 138 ASP A C 1
ATOM 1172 O O . ASP A 1 138 ? -4.872 3.498 3.464 1.00 86.69 138 ASP A O 1
ATOM 1176 N N . ALA A 1 139 ? -5.250 1.302 3.645 1.00 84.12 139 ALA A N 1
ATOM 1177 C CA . ALA A 1 139 ? -5.815 1.169 2.304 1.00 84.12 139 ALA A CA 1
ATOM 1178 C C . ALA A 1 139 ? -7.108 1.982 2.147 1.00 84.12 139 ALA A C 1
ATOM 1180 O O . ALA A 1 139 ? -7.332 2.588 1.096 1.00 84.12 139 ALA A O 1
ATOM 1181 N N . ARG A 1 140 ? -7.950 2.025 3.187 1.00 83.31 140 ARG A N 1
ATOM 1182 C CA . ARG A 1 140 ? -9.184 2.818 3.201 1.00 83.31 140 ARG A CA 1
ATOM 1183 C C . ARG A 1 140 ? -8.891 4.312 3.240 1.00 83.31 140 ARG A C 1
ATOM 1185 O O . ARG A 1 140 ? -9.535 5.065 2.512 1.00 83.31 140 ARG A O 1
ATOM 1192 N N . GLU A 1 141 ? -7.919 4.738 4.041 1.00 80.88 141 GLU A N 1
ATOM 1193 C CA . GLU A 1 141 ? -7.465 6.126 4.081 1.00 80.88 141 GLU A CA 1
ATOM 1194 C C . GLU A 1 141 ? -6.939 6.564 2.707 1.00 80.88 141 GLU A C 1
ATOM 1196 O O . GLU A 1 141 ? -7.449 7.533 2.143 1.00 80.88 141 GLU A O 1
ATOM 1201 N N . LYS A 1 142 ? -6.016 5.803 2.107 1.00 77.12 142 LYS A N 1
ATOM 1202 C CA . LYS A 1 142 ? -5.474 6.081 0.765 1.00 77.12 142 LYS A CA 1
ATOM 1203 C C . LYS A 1 142 ? -6.551 6.114 -0.313 1.00 77.12 142 LYS A C 1
ATOM 1205 O O . LYS A 1 142 ? -6.603 7.068 -1.081 1.00 77.12 142 LYS A O 1
ATOM 1210 N N . MET A 1 143 ? -7.446 5.123 -0.352 1.00 70.38 143 MET A N 1
ATOM 1211 C CA . MET A 1 143 ? -8.555 5.110 -1.314 1.00 70.38 143 MET A CA 1
ATOM 1212 C C . MET A 1 143 ? -9.462 6.327 -1.150 1.00 70.38 143 MET A C 1
ATOM 1214 O O . MET A 1 143 ? -9.865 6.920 -2.148 1.00 70.38 143 MET A O 1
ATOM 1218 N N . THR A 1 144 ? -9.752 6.740 0.082 1.00 74.00 144 THR A N 1
ATOM 1219 C CA . THR A 1 144 ? -10.612 7.908 0.295 1.00 74.00 144 THR A CA 1
ATOM 1220 C C . THR A 1 144 ? -9.908 9.200 -0.126 1.00 74.00 144 THR A C 1
ATOM 1222 O O . THR A 1 144 ? -10.521 10.039 -0.778 1.00 74.00 144 THR A O 1
ATOM 1225 N N . TRP A 1 145 ? -8.607 9.340 0.146 1.00 67.38 145 TRP A N 1
ATOM 1226 C CA . TRP A 1 145 ? -7.810 10.488 -0.305 1.00 67.38 145 TRP A CA 1
ATOM 1227 C C . TRP A 1 145 ? -7.596 10.544 -1.823 1.00 67.38 145 TRP A C 1
ATOM 1229 O O . TRP A 1 145 ? -7.552 11.632 -2.391 1.00 67.38 145 TRP A O 1
ATOM 1239 N N . GLU A 1 146 ? -7.443 9.402 -2.491 1.00 66.75 146 GLU A N 1
ATOM 1240 C CA . GLU A 1 146 ? -7.141 9.354 -3.928 1.00 66.75 146 GLU A CA 1
ATOM 1241 C C . GLU A 1 146 ? -8.392 9.298 -4.812 1.00 66.75 146 GLU A C 1
ATOM 1243 O O . GLU A 1 146 ? -8.364 9.779 -5.946 1.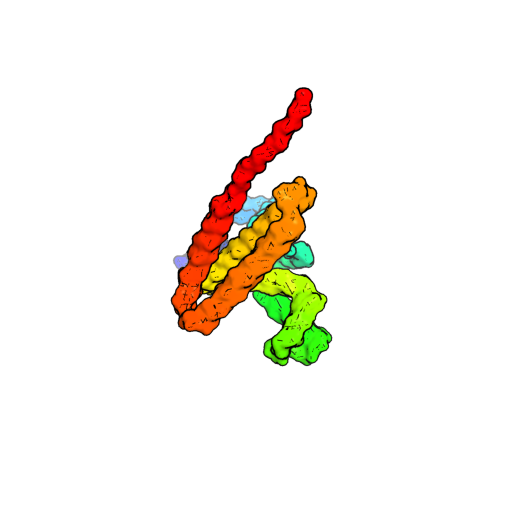00 66.75 146 GLU A O 1
ATOM 1248 N N . SER A 1 147 ? -9.477 8.697 -4.319 1.00 59.91 147 SER A N 1
ATOM 1249 C CA . SER A 1 147 ? -10.669 8.383 -5.120 1.00 59.91 147 SER A CA 1
ATOM 1250 C C . SER A 1 147 ? -12.003 8.780 -4.488 1.00 59.91 147 SER A C 1
ATOM 1252 O O . SER A 1 147 ? -13.021 8.716 -5.177 1.00 59.91 147 SER A O 1
ATOM 1254 N N . GLY A 1 148 ? -12.013 9.202 -3.220 1.00 63.09 148 GLY A N 1
ATOM 1255 C CA . GLY A 1 148 ? -13.227 9.671 -2.558 1.00 63.09 148 GLY A CA 1
ATOM 1256 C C . GLY A 1 148 ? -13.734 10.971 -3.177 1.00 63.09 148 GLY A C 1
ATOM 1257 O O . GLY A 1 148 ? -12.946 11.835 -3.566 1.00 63.09 148 GLY A O 1
ATOM 1258 N N . GLU A 1 149 ? -15.056 11.122 -3.257 1.00 68.81 149 GLU A N 1
ATOM 1259 C CA . GLU A 1 149 ? -15.665 12.418 -3.570 1.00 68.81 149 GLU A CA 1
ATOM 1260 C C . GLU A 1 149 ? -15.216 13.459 -2.524 1.00 68.81 149 GLU A C 1
ATOM 1262 O O . GLU A 1 149 ? -14.974 13.104 -1.368 1.00 68.81 149 GLU A O 1
ATOM 1267 N N . ASP A 1 150 ? -15.144 14.748 -2.890 1.00 64.94 150 ASP A N 1
ATOM 1268 C CA . ASP A 1 150 ? -14.714 15.847 -1.995 1.00 64.94 150 ASP A CA 1
ATOM 1269 C C . ASP A 1 150 ? -15.386 15.791 -0.606 1.00 64.94 150 ASP A C 1
ATOM 1271 O O . ASP A 1 150 ? -14.806 16.170 0.414 1.00 64.94 150 ASP A O 1
ATOM 1275 N N . PHE A 1 151 ? -16.622 15.287 -0.561 1.00 54.72 151 PHE A N 1
ATOM 1276 C CA . PHE A 1 151 ? -17.372 15.069 0.667 1.00 54.72 151 PHE A CA 1
ATOM 1277 C C . PHE A 1 151 ? -16.790 13.958 1.555 1.00 54.72 151 PHE A C 1
ATOM 1279 O O . PHE A 1 151 ? -16.664 14.157 2.762 1.00 54.72 151 PHE A O 1
ATOM 1286 N N . GLU A 1 152 ? -16.412 12.803 1.005 1.00 60.31 152 GLU A N 1
ATOM 1287 C CA . GLU A 1 152 ? -15.834 11.694 1.781 1.00 60.31 152 GLU A CA 1
ATOM 1288 C C . GLU A 1 152 ? -14.473 12.078 2.367 1.00 60.31 152 GLU A C 1
ATOM 1290 O O . GLU A 1 152 ? -14.220 11.840 3.551 1.00 60.31 152 GLU A O 1
ATOM 1295 N N . GLN A 1 153 ? -13.647 12.775 1.580 1.00 65.62 153 GLN A N 1
ATOM 1296 C CA . GLN A 1 153 ? -12.374 13.334 2.043 1.00 65.62 153 GLN A CA 1
ATOM 1297 C C . GLN A 1 153 ? -12.577 14.312 3.201 1.00 65.62 153 GLN A C 1
ATOM 1299 O O . GLN A 1 153 ? -11.909 14.225 4.233 1.00 65.62 153 GLN A O 1
ATOM 1304 N N . TRP A 1 154 ? -13.541 15.225 3.063 1.00 67.81 154 TRP A N 1
ATOM 1305 C CA . TRP A 1 154 ? -13.870 16.183 4.112 1.00 67.81 154 TRP A CA 1
ATOM 1306 C C . TRP A 1 154 ? -14.430 15.513 5.374 1.00 67.81 154 TRP A C 1
ATOM 1308 O O . TRP A 1 154 ? -14.135 15.959 6.485 1.00 67.81 154 TRP A O 1
ATOM 1318 N N . THR A 1 155 ? -15.207 14.438 5.225 1.00 67.94 155 THR A N 1
ATOM 1319 C CA . THR A 1 155 ? -15.793 13.706 6.356 1.00 67.94 155 THR A CA 1
ATOM 1320 C C . THR A 1 155 ? -14.703 13.008 7.164 1.00 67.94 155 THR A C 1
ATOM 1322 O O . THR A 1 155 ? -14.637 13.205 8.376 1.00 67.94 155 THR A O 1
ATOM 1325 N N . LEU A 1 156 ? -13.783 12.295 6.502 1.00 68.44 156 LEU A N 1
ATOM 1326 C CA . LEU A 1 156 ? -12.623 11.694 7.168 1.00 68.44 156 LEU A CA 1
ATOM 1327 C C . LEU A 1 156 ? -11.733 12.742 7.834 1.00 68.44 156 LEU A C 1
ATOM 1329 O O . LEU A 1 156 ? -11.351 12.574 8.990 1.00 68.44 156 LEU A O 1
ATOM 1333 N N . ALA A 1 157 ? -11.436 13.845 7.144 1.00 68.69 157 ALA A N 1
ATOM 1334 C CA . ALA A 1 157 ? -10.646 14.929 7.721 1.00 68.69 157 ALA A CA 1
ATOM 1335 C C . ALA A 1 157 ? -11.329 15.529 8.965 1.00 68.69 157 ALA A C 1
ATOM 1337 O O . ALA A 1 157 ? -10.669 15.814 9.965 1.00 68.69 157 ALA A O 1
ATOM 1338 N N . SER A 1 158 ? -12.656 15.676 8.932 1.00 67.19 158 SER A N 1
ATOM 1339 C CA . SER A 1 158 ? -13.447 16.170 10.065 1.00 67.19 158 SER A CA 1
ATOM 1340 C C . SER A 1 158 ? -13.461 15.183 11.233 1.00 67.19 158 SER A C 1
ATOM 1342 O O . SER A 1 158 ? -13.333 15.607 12.381 1.00 67.19 158 SER A O 1
ATOM 1344 N N . GLU A 1 159 ? -13.569 13.880 10.965 1.00 70.56 159 GLU A N 1
ATOM 1345 C CA . GLU A 1 159 ? -13.474 12.830 11.985 1.00 70.56 159 GLU A CA 1
ATOM 1346 C C . GLU A 1 159 ? -12.084 12.792 12.627 1.00 70.56 159 GLU A C 1
ATOM 1348 O O . GLU A 1 159 ? -11.978 12.784 13.854 1.00 70.56 159 GLU A O 1
ATOM 1353 N N . GLN A 1 160 ? -11.017 12.845 11.823 1.00 72.81 160 GLN A N 1
ATOM 1354 C CA . GLN A 1 160 ? -9.640 12.902 12.316 1.00 72.81 160 GLN A CA 1
ATOM 1355 C C . GLN A 1 160 ? -9.407 14.155 13.174 1.00 72.81 160 GLN A C 1
ATOM 1357 O O . GLN A 1 160 ? -8.853 14.055 14.272 1.00 72.81 160 GLN A O 1
ATOM 1362 N N . MET A 1 161 ? -9.884 15.325 12.728 1.00 70.19 161 MET A N 1
ATOM 1363 C CA . MET A 1 161 ? -9.815 16.567 13.502 1.00 70.19 161 MET A CA 1
ATOM 1364 C C . MET A 1 161 ? -10.572 16.451 14.826 1.00 70.19 161 MET A C 1
ATOM 1366 O O . MET A 1 161 ? -9.983 16.703 15.877 1.00 70.19 161 MET A O 1
ATOM 1370 N N . ALA A 1 162 ? -11.833 16.015 14.800 1.00 68.94 162 ALA A N 1
ATOM 1371 C CA . ALA A 1 162 ? -12.651 15.865 16.000 1.00 68.94 162 ALA A CA 1
ATOM 1372 C C . ALA A 1 162 ? -12.027 14.878 16.997 1.00 68.94 162 ALA A C 1
ATOM 1374 O O . ALA A 1 162 ? -11.983 15.158 18.195 1.00 68.94 162 ALA A O 1
ATOM 1375 N N . ASN A 1 163 ? -11.491 13.756 16.510 1.00 69.88 163 ASN A N 1
ATOM 1376 C CA . ASN A 1 163 ? -10.833 12.769 17.357 1.00 69.88 163 ASN A CA 1
ATOM 1377 C C . ASN A 1 163 ? -9.539 13.333 17.974 1.00 69.88 163 ASN A C 1
ATOM 1379 O O . ASN A 1 163 ? -9.292 13.169 19.169 1.00 69.88 163 ASN A O 1
ATOM 1383 N N . SER A 1 164 ? -8.742 14.071 17.194 1.00 73.00 164 SER A N 1
ATOM 1384 C CA . SER A 1 164 ? -7.524 14.720 17.693 1.00 73.00 164 SER A CA 1
ATOM 1385 C C . SER A 1 164 ? -7.814 15.796 18.748 1.00 73.00 164 SER A C 1
ATOM 1387 O O . SER A 1 164 ? -7.144 15.834 19.781 1.00 73.00 164 SER A O 1
ATOM 1389 N N . GLU A 1 165 ? -8.849 16.621 18.545 1.00 73.50 165 GLU A N 1
ATOM 1390 C CA . GLU A 1 165 ? -9.281 17.630 19.515 1.00 73.50 165 GLU A CA 1
ATOM 1391 C C . GLU A 1 165 ? -9.812 16.974 20.789 1.00 73.50 165 GLU A C 1
ATOM 1393 O O . GLU A 1 165 ? -9.450 17.386 21.892 1.00 73.50 165 GLU A O 1
ATOM 1398 N N . TYR A 1 166 ? -10.617 15.918 20.653 1.00 68.69 166 TYR A N 1
ATOM 1399 C CA . TYR A 1 166 ? -11.135 15.163 21.788 1.00 68.69 166 TYR A CA 1
ATOM 1400 C C . TYR A 1 166 ? -10.001 14.583 22.643 1.00 68.69 166 TYR A C 1
ATOM 1402 O O . TYR A 1 166 ? -9.995 14.752 23.866 1.00 68.69 166 TYR A O 1
ATOM 1410 N N . HIS A 1 167 ? -9.001 13.964 22.009 1.00 70.00 167 HIS A N 1
ATOM 1411 C CA . HIS A 1 167 ? -7.825 13.443 22.702 1.00 70.00 167 HIS A CA 1
ATOM 1412 C C . HIS A 1 167 ? -6.993 14.550 23.360 1.00 70.00 167 HIS A C 1
ATOM 1414 O O . HIS A 1 167 ? -6.627 14.409 24.527 1.00 70.00 167 HIS A O 1
ATOM 1420 N N . ALA A 1 168 ? -6.748 15.667 22.670 1.00 74.06 168 ALA A N 1
ATOM 1421 C CA . ALA A 1 168 ? -5.984 16.790 23.214 1.00 74.06 168 ALA A CA 1
ATOM 1422 C C . ALA A 1 168 ? -6.671 17.423 24.437 1.00 74.06 168 ALA A C 1
ATOM 1424 O O . ALA A 1 168 ? -6.027 17.685 25.456 1.00 74.06 168 ALA A O 1
ATOM 1425 N N . ILE A 1 169 ? -7.990 17.626 24.362 1.00 76.25 169 ILE A N 1
ATOM 1426 C CA . ILE A 1 169 ? -8.798 18.167 25.460 1.00 76.25 169 ILE A CA 1
ATOM 1427 C C . ILE A 1 169 ? -8.814 17.186 26.636 1.00 76.25 169 ILE A C 1
ATOM 1429 O O . ILE A 1 169 ? -8.564 17.586 27.776 1.00 76.25 169 ILE A O 1
ATOM 1433 N N . GLY A 1 170 ? -9.057 15.899 26.371 1.00 72.62 170 GLY A N 1
ATOM 1434 C CA . GLY A 1 170 ? -9.046 14.857 27.395 1.00 72.62 170 GLY A CA 1
ATOM 1435 C C . GLY A 1 170 ? -7.699 14.763 28.114 1.00 72.62 170 GLY A C 1
ATOM 1436 O O . GLY A 1 170 ? -7.652 14.708 29.345 1.00 72.62 170 GLY A O 1
ATOM 1437 N N . GLU A 1 171 ? -6.596 14.827 27.367 1.00 72.94 171 GLU A N 1
ATOM 1438 C CA . GLU A 1 171 ? -5.246 14.814 27.923 1.00 72.94 171 GLU A CA 1
ATOM 1439 C C . GLU A 1 171 ? -4.951 16.072 28.753 1.00 72.94 171 GLU A C 1
ATOM 1441 O O . GLU A 1 171 ? -4.432 15.970 29.867 1.00 72.94 171 GLU A O 1
ATOM 1446 N N . GLN A 1 172 ? -5.319 17.262 28.267 1.00 79.31 172 GLN A N 1
ATOM 1447 C CA . GLN A 1 172 ? -5.141 18.510 29.012 1.00 79.31 172 GLN A CA 1
ATOM 1448 C C . GLN A 1 172 ? -5.923 18.502 30.332 1.00 79.31 172 GLN A C 1
ATOM 1450 O O . GLN A 1 172 ? -5.402 18.940 31.365 1.00 79.31 172 GLN A O 1
ATOM 1455 N N . MET A 1 173 ? -7.152 17.981 30.328 1.00 73.19 173 MET A N 1
ATOM 1456 C CA . MET A 1 173 ? -7.957 17.839 31.540 1.00 73.19 173 MET A CA 1
ATOM 1457 C C . MET A 1 173 ? -7.334 16.839 32.511 1.00 73.19 173 MET A C 1
ATOM 1459 O O . MET A 1 173 ? -7.201 17.149 33.694 1.00 73.19 173 MET A O 1
ATOM 1463 N N . ALA A 1 174 ? -6.891 15.678 32.022 1.00 70.00 174 ALA A N 1
ATOM 1464 C CA . ALA A 1 174 ? -6.217 14.683 32.851 1.00 70.00 174 ALA A CA 1
ATOM 1465 C C . ALA A 1 174 ? -4.945 15.261 33.493 1.00 70.00 174 ALA A C 1
ATOM 1467 O O . ALA A 1 174 ? -4.757 15.155 34.704 1.00 70.00 174 ALA A O 1
ATOM 1468 N N . ARG A 1 175 ? -4.109 15.962 32.717 1.00 71.00 175 ARG A N 1
ATOM 1469 C CA . ARG A 1 175 ? -2.923 16.667 33.232 1.00 71.00 175 ARG A CA 1
ATOM 1470 C C . ARG A 1 175 ? -3.292 17.714 34.282 1.00 71.00 175 ARG A C 1
ATOM 1472 O O . ARG A 1 175 ? -2.607 17.821 35.294 1.00 71.00 175 ARG A O 1
ATOM 1479 N N . SER A 1 176 ? -4.379 18.455 34.075 1.00 79.56 176 SER A N 1
ATOM 1480 C CA . SER A 1 176 ? -4.851 19.463 35.033 1.00 79.56 176 SER A CA 1
ATOM 1481 C C . SER A 1 176 ? -5.337 18.841 36.343 1.00 79.56 176 SER A C 1
ATOM 1483 O O . SER A 1 176 ? -5.080 19.396 37.411 1.00 79.56 176 SER A O 1
ATOM 1485 N N . LEU A 1 177 ? -5.990 17.677 36.271 1.00 79.81 177 LEU A N 1
ATOM 1486 C CA . LEU A 1 177 ? -6.406 16.899 37.437 1.00 79.81 177 LEU A CA 1
ATOM 1487 C C . LEU A 1 177 ? -5.186 16.396 38.220 1.00 79.81 177 LEU A C 1
ATOM 1489 O O . LEU A 1 177 ? -5.109 16.593 39.429 1.00 79.81 177 LEU A O 1
ATOM 1493 N N . PHE A 1 178 ? -4.198 15.810 37.535 1.00 79.75 178 PHE A N 1
ATOM 1494 C CA . PHE A 1 178 ? -2.969 15.328 38.177 1.00 79.75 178 PHE A CA 1
ATOM 1495 C C . PHE A 1 178 ? -2.106 16.454 38.756 1.00 79.75 178 PHE A C 1
ATOM 1497 O O . PHE A 1 178 ? -1.454 16.261 39.778 1.00 79.75 178 PHE A O 1
ATOM 1504 N N . ALA A 1 179 ? -2.132 17.639 38.146 1.00 88.38 179 ALA A N 1
ATOM 1505 C CA . ALA A 1 179 ? -1.474 18.832 38.671 1.00 88.38 179 ALA A CA 1
ATOM 1506 C C . ALA A 1 179 ? -2.222 19.474 39.857 1.00 88.38 179 ALA A C 1
ATOM 1508 O O . ALA A 1 179 ? -1.747 20.466 40.406 1.00 88.38 179 ALA A O 1
ATOM 1509 N N . GLY A 1 180 ? -3.398 18.956 40.235 1.00 87.56 180 GLY A N 1
ATOM 1510 C CA . GLY A 1 180 ? -4.238 19.524 41.291 1.00 87.56 180 GLY A CA 1
ATOM 1511 C C . GLY A 1 180 ? -4.854 20.882 40.936 1.00 87.56 180 GLY A C 1
ATOM 1512 O O . GLY A 1 180 ? -5.333 21.582 41.824 1.00 87.56 180 GLY A O 1
ATOM 1513 N N . MET A 1 181 ? -4.840 21.273 39.655 1.00 91.62 181 MET A N 1
ATOM 1514 C CA . MET A 1 181 ? -5.441 22.528 39.185 1.00 91.62 181 MET A CA 1
ATOM 1515 C C . MET A 1 181 ? -6.969 22.445 39.114 1.00 91.62 181 MET A C 1
ATOM 1517 O O . MET A 1 181 ? -7.648 23.462 39.234 1.00 91.62 181 MET A O 1
ATOM 1521 N N . ILE A 1 182 ? -7.506 21.239 38.919 1.00 88.81 182 ILE A N 1
ATOM 1522 C CA . ILE A 1 182 ? -8.939 20.943 38.973 1.00 88.81 182 ILE A CA 1
ATOM 1523 C C . ILE A 1 182 ? -9.177 19.783 39.939 1.00 88.81 182 ILE A C 1
ATOM 1525 O O . ILE A 1 182 ? -8.344 18.885 40.058 1.00 88.81 182 ILE A O 1
ATOM 1529 N N . ASP A 1 183 ? -10.313 19.789 40.630 1.00 89.50 183 ASP A N 1
ATOM 1530 C CA . ASP A 1 183 ? -10.720 18.680 41.487 1.00 89.50 183 ASP A CA 1
ATOM 1531 C C . ASP A 1 183 ? -11.416 17.571 40.677 1.00 89.50 183 ASP A C 1
ATOM 1533 O O . ASP A 1 183 ? -11.936 17.776 39.575 1.00 89.50 183 ASP A O 1
ATOM 1537 N N . TYR A 1 184 ? -11.448 16.362 41.242 1.00 85.94 184 TYR A N 1
ATOM 1538 C CA . TYR A 1 184 ? -12.053 15.193 40.594 1.00 85.94 184 TYR A CA 1
ATOM 1539 C C . TYR A 1 184 ? -13.543 15.394 40.277 1.00 85.94 184 TYR A C 1
ATOM 1541 O O . TYR A 1 184 ? -14.049 14.881 39.280 1.00 85.94 184 TYR A O 1
ATOM 1549 N N . ARG A 1 185 ? -14.250 16.183 41.096 1.00 89.62 185 ARG A N 1
ATOM 1550 C CA . ARG A 1 185 ? -15.661 16.507 40.875 1.00 89.62 185 ARG A CA 1
ATOM 1551 C C . ARG A 1 185 ? -15.855 17.390 39.645 1.00 89.62 185 ARG A C 1
ATOM 1553 O O . ARG A 1 185 ? -16.771 17.119 38.871 1.00 89.62 185 ARG A O 1
ATOM 1560 N N . THR A 1 186 ? -15.007 18.403 39.450 1.00 85.31 186 THR A N 1
ATOM 1561 C CA . THR A 1 186 ? -15.035 19.219 38.230 1.00 85.31 186 THR A CA 1
ATOM 1562 C C . THR A 1 186 ? -14.739 18.347 37.019 1.00 85.31 186 THR A C 1
ATOM 1564 O O . THR A 1 186 ? -15.520 18.364 36.075 1.00 85.31 186 THR A O 1
ATOM 1567 N N . TYR A 1 187 ? -13.703 17.503 37.074 1.00 80.00 187 TYR A N 1
ATOM 1568 C CA . TYR A 1 187 ? -13.387 16.563 35.993 1.00 80.00 187 TYR A CA 1
ATOM 1569 C C . TYR A 1 187 ? -14.578 15.653 35.619 1.00 80.00 187 TYR A C 1
ATOM 1571 O O . TYR A 1 187 ? -14.958 15.581 34.453 1.00 80.00 187 TYR A O 1
ATOM 1579 N N . LEU A 1 188 ? -15.240 15.035 36.604 1.00 82.06 188 LEU A N 1
ATOM 1580 C CA . LEU A 1 188 ? -16.446 14.224 36.380 1.00 82.06 188 LEU A CA 1
ATOM 1581 C C . LEU A 1 188 ? -17.602 15.023 35.768 1.00 82.06 188 LEU A C 1
ATOM 1583 O O . LEU A 1 188 ? -18.285 14.525 34.875 1.00 82.06 188 LEU A O 1
ATOM 1587 N N . GLY A 1 189 ? -17.824 16.256 36.232 1.00 87.00 189 GLY A N 1
ATOM 1588 C CA . GLY A 1 189 ? -18.850 17.141 35.677 1.00 87.00 189 GLY A CA 1
ATOM 1589 C C . GLY A 1 189 ? -18.617 17.439 34.195 1.00 87.00 189 GLY A C 1
ATOM 1590 O O . GLY A 1 189 ? -19.558 17.420 33.406 1.00 87.00 189 GLY A O 1
ATOM 1591 N N . TRP A 1 190 ? -17.356 17.626 33.808 1.00 81.00 190 TRP A N 1
ATOM 1592 C CA . TRP A 1 190 ? -16.949 17.798 32.416 1.00 81.00 190 TRP A CA 1
ATOM 1593 C C . TRP A 1 190 ? -17.211 16.559 31.561 1.00 81.00 190 TRP A C 1
ATOM 1595 O O . TRP A 1 190 ? -17.794 16.681 30.484 1.00 81.00 190 TRP A O 1
ATOM 1605 N N . CYS A 1 191 ? -16.852 15.370 32.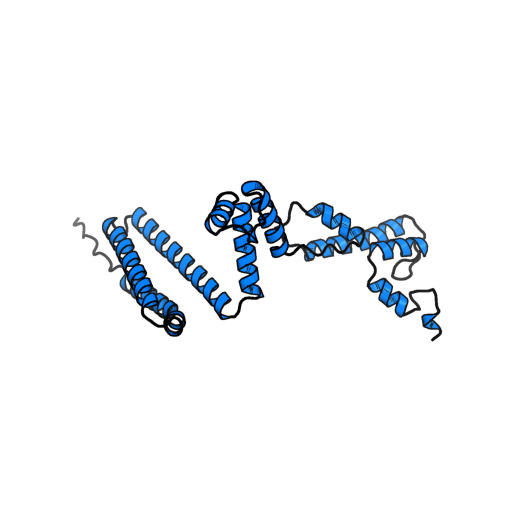052 1.00 78.50 191 CYS A N 1
ATOM 1606 C CA . CYS A 1 191 ? -17.138 14.115 31.357 1.00 78.50 191 CYS A CA 1
ATOM 1607 C C . CYS A 1 191 ? -18.647 13.901 31.149 1.00 78.50 191 CYS A C 1
ATOM 1609 O O . CYS A 1 191 ? -19.066 13.511 30.061 1.00 78.50 191 CYS A O 1
ATOM 1611 N N . LEU A 1 192 ? -19.466 14.192 32.166 1.00 82.50 192 LEU A N 1
ATOM 1612 C CA . LEU A 1 192 ? -20.924 14.059 32.086 1.00 82.50 192 LEU A CA 1
ATOM 1613 C C . LEU A 1 192 ? -21.547 15.064 31.112 1.00 82.50 192 LEU A C 1
ATOM 1615 O O . LEU A 1 192 ? -22.408 14.695 30.318 1.00 82.50 192 LEU A O 1
ATOM 1619 N N . MET A 1 193 ? -21.087 16.315 31.128 1.00 85.06 193 MET A N 1
ATOM 1620 C CA . MET A 1 193 ? -21.558 17.334 30.192 1.00 85.06 193 MET A CA 1
ATOM 1621 C C . MET A 1 193 ? -21.184 16.988 28.744 1.00 85.06 193 MET A C 1
ATOM 1623 O O . MET A 1 193 ? -22.014 17.142 27.852 1.00 85.06 193 MET A O 1
ATOM 1627 N N . LEU A 1 194 ? -19.966 16.490 28.498 1.00 78.25 194 LEU A N 1
ATOM 1628 C CA . LEU A 1 194 ? -19.562 16.012 27.171 1.00 78.25 194 LEU A CA 1
ATOM 1629 C C . LEU A 1 194 ? -20.449 14.856 26.697 1.00 78.25 194 LEU A C 1
ATOM 1631 O O . LEU A 1 194 ? -20.906 14.876 25.556 1.00 78.25 194 LEU A O 1
ATOM 1635 N N . ALA A 1 195 ? -20.748 13.894 27.575 1.00 76.81 195 ALA A N 1
ATOM 1636 C CA . ALA A 1 195 ? -21.659 12.796 27.260 1.00 76.81 195 ALA A CA 1
ATOM 1637 C C . ALA A 1 195 ? -23.068 13.301 26.896 1.00 76.81 195 ALA A C 1
ATOM 1639 O O . ALA A 1 195 ? -23.637 12.860 25.899 1.00 76.81 195 ALA A O 1
ATOM 1640 N N . GLU A 1 196 ? -23.602 14.279 27.635 1.00 81.06 196 GLU A N 1
ATOM 1641 C CA . GLU A 1 196 ? -24.924 14.852 27.358 1.00 81.06 196 GLU A CA 1
ATOM 1642 C C . GLU A 1 196 ? -24.956 15.640 26.036 1.00 81.06 196 GLU A C 1
ATOM 1644 O O . GLU A 1 196 ? -25.928 15.566 25.281 1.00 81.06 196 GLU A O 1
ATOM 1649 N N . VAL A 1 197 ? -23.888 16.379 25.713 1.00 78.81 197 VAL A N 1
ATOM 1650 C CA . VAL A 1 197 ? -23.765 17.079 24.424 1.00 78.81 197 VAL A CA 1
ATOM 1651 C C . VAL A 1 197 ? -23.735 16.078 23.269 1.00 78.81 197 VAL A C 1
ATOM 1653 O O . VAL A 1 197 ? -24.452 16.275 22.287 1.00 78.81 197 VAL A O 1
ATOM 1656 N N . LEU A 1 198 ? -22.973 14.989 23.400 1.00 75.31 198 LEU A N 1
ATOM 1657 C CA . LEU A 1 198 ? -22.914 13.923 22.397 1.00 75.31 198 LEU A CA 1
ATOM 1658 C C . LEU A 1 198 ? -24.276 13.244 22.202 1.00 75.31 198 LEU A C 1
ATOM 1660 O O . LEU A 1 198 ? -24.710 13.054 21.066 1.00 75.31 198 LEU A O 1
ATOM 1664 N N . GLU A 1 199 ? -24.995 12.950 23.287 1.00 76.19 199 GLU A N 1
ATOM 1665 C CA . GLU A 1 199 ? -26.335 12.358 23.224 1.00 76.19 199 GLU A CA 1
ATOM 1666 C C . GLU A 1 199 ? -27.342 13.303 22.545 1.00 76.19 199 GLU A C 1
ATOM 1668 O O . GLU A 1 199 ? -28.104 12.896 21.662 1.00 76.19 199 GLU A O 1
ATOM 1673 N N . ARG A 1 200 ? -27.303 14.601 22.877 1.00 76.31 200 ARG A N 1
ATOM 1674 C CA . ARG A 1 200 ? -28.148 15.623 22.235 1.00 76.31 200 ARG A CA 1
ATOM 1675 C C . ARG A 1 200 ? -27.812 15.811 20.759 1.00 76.31 200 ARG A C 1
ATOM 1677 O O . ARG A 1 200 ? -28.729 16.028 19.962 1.00 76.31 200 ARG A O 1
ATOM 1684 N N . MET A 1 201 ? -26.539 15.719 20.380 1.00 72.12 201 MET A N 1
ATOM 1685 C CA . MET A 1 201 ? -26.123 15.742 18.976 1.00 72.12 201 MET A CA 1
ATOM 1686 C C . MET A 1 201 ? -26.651 14.517 18.231 1.00 72.12 201 MET A C 1
ATOM 1688 O O . MET A 1 201 ? -27.304 14.687 17.205 1.00 72.12 201 MET A O 1
ATOM 1692 N N . ALA A 1 202 ? -26.492 13.310 18.782 1.00 70.25 202 ALA A N 1
ATOM 1693 C CA . ALA A 1 202 ? -27.014 12.080 18.186 1.00 70.25 202 ALA A CA 1
ATOM 1694 C C . ALA A 1 202 ? -28.542 12.138 17.977 1.00 70.25 202 ALA A C 1
ATOM 1696 O O . ALA A 1 202 ? -29.047 11.826 16.895 1.00 70.25 202 ALA A O 1
ATOM 1697 N N . LEU A 1 203 ? -29.284 12.631 18.974 1.00 71.25 203 LEU A N 1
ATOM 1698 C CA . LEU A 1 203 ? -30.733 12.829 18.879 1.00 71.25 203 LEU A CA 1
ATOM 1699 C C . LEU A 1 203 ? -31.116 13.901 17.848 1.00 71.25 203 LEU A C 1
ATOM 1701 O O . LEU A 1 203 ? -32.096 13.727 17.121 1.00 71.25 203 LEU A O 1
ATOM 1705 N N . SER A 1 204 ? -30.350 14.987 17.744 1.00 70.31 204 SER A N 1
ATOM 1706 C CA . SER A 1 204 ? -30.595 16.049 16.756 1.00 70.31 204 SER A CA 1
ATOM 1707 C C . SER A 1 204 ? -30.332 15.564 15.329 1.00 70.31 204 SER A C 1
ATOM 1709 O O . SER A 1 204 ? -31.129 15.847 14.432 1.00 70.31 204 SER A O 1
ATOM 1711 N N . CYS A 1 205 ? -29.289 14.750 15.135 1.00 63.28 205 CYS A N 1
ATOM 1712 C CA . CYS A 1 205 ? -28.993 14.090 13.866 1.00 63.28 205 CYS A CA 1
ATOM 1713 C C . CYS A 1 205 ? -30.104 13.124 13.433 1.00 63.28 205 CYS A C 1
ATOM 1715 O O . CYS A 1 205 ? -30.378 13.014 12.244 1.00 63.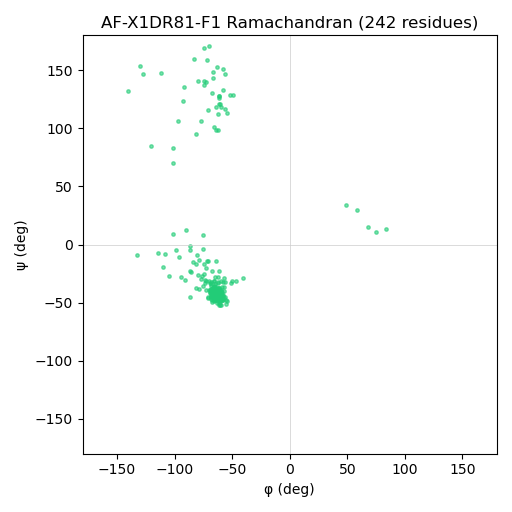28 205 CYS A O 1
ATOM 1717 N N . SER A 1 206 ? -30.786 12.469 14.380 1.00 67.00 206 SER A N 1
ATOM 1718 C CA . SER A 1 206 ? -31.897 11.555 14.070 1.00 67.00 206 SER A CA 1
ATOM 1719 C C . SER A 1 206 ? -33.189 12.254 13.612 1.00 67.00 206 SER A C 1
ATOM 1721 O O . SER A 1 206 ? -34.043 11.618 12.998 1.00 67.00 206 SER A O 1
ATOM 1723 N N . ARG A 1 207 ? -33.361 13.552 13.917 1.00 58.38 207 ARG A N 1
ATOM 1724 C CA . ARG A 1 207 ? -34.623 14.294 13.699 1.00 58.38 207 ARG A CA 1
ATOM 1725 C C . ARG A 1 207 ? -34.610 15.243 12.510 1.00 58.38 207 ARG A C 1
ATOM 1727 O O . ARG A 1 207 ? -35.667 15.547 11.962 1.00 58.38 207 ARG A O 1
ATOM 1734 N N . LEU A 1 208 ? -33.448 15.750 12.135 1.00 54.56 208 LEU A N 1
ATOM 1735 C CA . LEU A 1 208 ? -33.292 16.625 10.981 1.00 54.56 208 LEU A CA 1
ATOM 1736 C C . LEU A 1 208 ? -32.957 15.759 9.759 1.00 54.56 208 LEU A C 1
ATOM 1738 O O . LEU A 1 208 ? -32.136 14.851 9.844 1.00 54.56 208 LEU A O 1
ATOM 1742 N N . SER A 1 209 ? -33.601 16.027 8.619 1.00 52.72 209 SER A N 1
ATOM 1743 C CA . SER A 1 209 ? -33.330 15.319 7.362 1.00 52.72 209 SER A CA 1
ATOM 1744 C C . SER A 1 209 ? -31.823 15.287 7.090 1.00 52.72 209 SER A C 1
ATOM 1746 O O . SER A 1 209 ? -31.195 16.350 7.108 1.00 52.72 209 SER A O 1
ATOM 1748 N N . LEU A 1 210 ? -31.278 14.094 6.819 1.00 53.78 210 LEU A N 1
ATOM 1749 C CA . LEU A 1 210 ? -29.849 13.787 6.626 1.00 53.78 210 LEU A CA 1
ATOM 1750 C C . LEU A 1 210 ? -29.061 14.839 5.814 1.00 53.78 210 LEU A C 1
ATOM 1752 O O . LEU A 1 210 ? -27.886 15.043 6.068 1.00 53.78 210 LEU A O 1
ATOM 1756 N N . ALA A 1 211 ? -29.679 15.580 4.895 1.00 49.38 211 ALA A N 1
ATOM 1757 C CA . ALA A 1 211 ? -28.989 16.600 4.102 1.00 49.38 211 ALA A CA 1
ATOM 1758 C C . ALA A 1 211 ? -28.615 17.900 4.859 1.00 49.38 211 ALA A C 1
ATOM 1760 O O . ALA A 1 211 ? -27.629 18.543 4.518 1.00 49.38 211 ALA A O 1
ATOM 1761 N N . LEU A 1 212 ? -29.381 18.317 5.876 1.00 52.31 212 LEU A N 1
ATOM 1762 C CA . LEU A 1 212 ? -29.203 19.626 6.542 1.00 52.31 212 LEU A CA 1
ATOM 1763 C C . LEU A 1 212 ? -28.328 19.552 7.798 1.00 52.31 212 LEU A C 1
ATOM 1765 O O . LEU A 1 212 ? -27.650 20.514 8.151 1.00 52.31 212 LEU A O 1
ATOM 1769 N N . VAL A 1 213 ? -28.326 18.395 8.459 1.00 53.09 213 VAL A N 1
ATOM 1770 C CA . VAL A 1 213 ? -27.502 18.137 9.648 1.00 53.09 213 VAL A CA 1
ATOM 1771 C C . VAL A 1 213 ? -26.030 18.077 9.282 1.00 53.09 213 VAL A C 1
ATOM 1773 O O . VAL A 1 213 ? -25.204 18.679 9.959 1.00 53.09 213 VAL A O 1
ATOM 1776 N N . TRP A 1 214 ? -25.703 17.380 8.197 1.00 53.56 214 TRP A N 1
ATOM 1777 C CA . TRP A 1 214 ? -24.323 17.026 7.884 1.00 53.56 214 TRP A CA 1
ATOM 1778 C C . TRP A 1 214 ? -23.505 18.220 7.373 1.00 53.56 214 TRP A C 1
ATOM 1780 O O . TRP A 1 214 ? -22.306 18.278 7.619 1.00 53.56 214 TRP A O 1
ATOM 1790 N N . GLY A 1 215 ? -24.149 19.234 6.780 1.00 57.94 215 GLY A N 1
ATOM 1791 C CA . GLY A 1 215 ? -23.474 20.471 6.365 1.00 57.94 215 GLY A CA 1
ATOM 1792 C C . GLY A 1 215 ? -23.210 21.483 7.492 1.00 57.94 215 GLY A C 1
ATOM 1793 O O . GLY A 1 215 ? -22.282 22.280 7.388 1.00 57.94 215 GLY A O 1
ATOM 1794 N N . LEU A 1 216 ? -24.004 21.478 8.572 1.00 56.88 216 LEU A N 1
ATOM 1795 C CA . LEU A 1 216 ? -23.918 22.486 9.647 1.00 56.88 216 LEU A CA 1
ATOM 1796 C C . LEU A 1 216 ? -23.379 21.944 10.978 1.00 56.88 216 LEU A C 1
ATOM 1798 O O . LEU A 1 216 ? -22.912 22.731 11.804 1.00 56.88 216 LEU A O 1
ATOM 1802 N N . ALA A 1 217 ? -23.419 20.626 11.196 1.00 58.22 217 ALA A N 1
ATOM 1803 C CA . ALA A 1 217 ? -22.984 20.000 12.442 1.00 58.22 217 ALA A CA 1
ATOM 1804 C C . ALA A 1 217 ? -21.534 20.343 12.844 1.00 58.22 217 ALA A C 1
ATOM 1806 O O . ALA A 1 217 ? -21.346 20.768 13.984 1.00 58.22 217 ALA A O 1
ATOM 1807 N N . PRO A 1 218 ? -20.514 20.268 11.969 1.00 56.34 218 PRO A N 1
ATOM 1808 C CA . PRO A 1 218 ? -19.139 20.537 12.397 1.00 56.34 218 PRO A CA 1
ATOM 1809 C C . PRO A 1 218 ? -18.858 22.020 12.669 1.00 56.34 218 PRO A C 1
ATOM 1811 O O . PRO A 1 218 ? -18.109 22.338 13.591 1.00 56.34 218 PRO A O 1
ATOM 1814 N N . ALA A 1 219 ? -19.513 22.946 11.958 1.00 62.66 219 ALA A N 1
ATOM 1815 C CA . ALA A 1 219 ? -19.431 24.374 12.280 1.00 62.66 219 ALA A CA 1
ATOM 1816 C C . ALA A 1 219 ? -20.045 24.671 13.661 1.00 62.66 219 ALA A C 1
ATOM 1818 O O . ALA A 1 219 ? -19.493 25.445 14.443 1.00 62.66 219 ALA A O 1
ATOM 1819 N N . LEU A 1 220 ? -21.157 24.008 13.995 1.00 62.84 220 LEU A N 1
ATOM 1820 C CA . LEU A 1 220 ? -21.771 24.076 15.321 1.00 62.84 220 LEU A CA 1
ATOM 1821 C C . LEU A 1 220 ? -20.885 23.455 16.407 1.00 62.84 220 LEU A C 1
ATOM 1823 O O . LEU A 1 220 ? -20.776 24.040 17.484 1.00 62.84 220 LEU A O 1
ATOM 1827 N N . VAL A 1 221 ? -20.219 22.330 16.124 1.00 66.06 221 VAL A N 1
ATOM 1828 C CA . VAL A 1 221 ? -19.241 21.705 17.031 1.00 66.06 221 VAL A CA 1
ATOM 1829 C C . VAL A 1 221 ? -18.080 22.664 17.299 1.00 66.06 221 VAL A C 1
ATOM 1831 O O . VAL A 1 221 ? -17.798 22.946 18.460 1.00 66.06 221 VAL A O 1
ATOM 1834 N N . GLN A 1 222 ? -17.471 23.260 16.268 1.00 62.66 222 GLN A N 1
ATOM 1835 C CA . GLN A 1 222 ? -16.376 24.223 16.449 1.00 62.66 222 GLN A CA 1
ATOM 1836 C C . GLN A 1 222 ? -16.796 25.469 17.240 1.00 62.66 222 GLN A C 1
ATOM 1838 O O . GLN A 1 222 ? -16.040 25.954 18.085 1.00 62.66 222 GLN A O 1
ATOM 1843 N N . VAL A 1 223 ? -17.998 26.000 16.991 1.00 69.62 223 VAL A N 1
ATOM 1844 C CA . VAL A 1 223 ? -18.528 27.145 17.747 1.00 69.62 223 VAL A CA 1
ATOM 1845 C C . VAL A 1 223 ? -18.771 26.761 19.205 1.00 69.62 223 VAL A C 1
ATOM 1847 O O . VAL A 1 223 ? -18.375 27.512 20.095 1.00 69.62 223 VAL A O 1
ATOM 1850 N N . LEU A 1 224 ? -19.358 25.590 19.465 1.00 66.38 224 LEU A N 1
ATOM 1851 C CA . LEU A 1 224 ? -19.582 25.091 20.822 1.00 66.38 224 LEU A CA 1
ATOM 1852 C C . LEU A 1 224 ? -18.265 24.887 21.566 1.00 66.38 224 LEU A C 1
ATOM 1854 O O . LEU A 1 224 ? -18.137 25.410 22.668 1.00 66.38 224 LEU A O 1
ATOM 1858 N N . VAL A 1 225 ? -17.277 24.228 20.951 1.00 64.88 225 VAL A N 1
ATOM 1859 C CA . VAL A 1 225 ? -15.938 24.023 21.527 1.00 64.88 225 VAL A CA 1
ATOM 1860 C C . VAL A 1 225 ? -15.267 25.365 21.828 1.00 64.88 225 VAL A C 1
ATOM 1862 O O . VAL A 1 225 ? -14.769 25.558 22.935 1.00 64.88 225 VAL A O 1
ATOM 1865 N N . ARG A 1 226 ? -15.318 26.346 20.915 1.00 63.44 226 ARG A N 1
ATOM 1866 C CA . ARG A 1 226 ? -14.764 27.692 21.163 1.00 63.44 226 ARG A CA 1
ATOM 1867 C C . ARG A 1 226 ? -15.455 28.429 22.303 1.00 63.44 226 ARG A C 1
ATOM 1869 O O . ARG A 1 226 ? -14.771 29.029 23.129 1.00 63.44 226 ARG A O 1
ATOM 1876 N N . VAL A 1 227 ? -16.786 28.408 22.355 1.00 68.69 227 VAL A N 1
ATOM 1877 C CA . VAL A 1 227 ? -17.553 29.035 23.445 1.00 68.69 227 VAL A CA 1
ATOM 1878 C C . VAL A 1 227 ? -17.191 28.386 24.779 1.00 68.69 227 VAL A C 1
ATOM 1880 O O . VAL A 1 227 ? -16.979 29.082 25.772 1.00 68.69 227 VAL A O 1
ATOM 1883 N N . LEU A 1 228 ? -17.036 27.066 24.777 1.00 61.59 228 LEU A N 1
ATOM 1884 C CA . LEU A 1 228 ? -16.624 26.301 25.937 1.00 61.59 228 LEU A CA 1
ATOM 1885 C C . LEU A 1 228 ? -15.215 26.669 26.409 1.00 61.59 228 LEU A C 1
ATOM 1887 O O . LEU A 1 228 ? -15.041 27.021 27.573 1.00 61.59 228 LEU A O 1
ATOM 1891 N N . VAL A 1 229 ? -14.231 26.692 25.509 1.00 63.44 229 VAL A N 1
ATOM 1892 C CA . VAL A 1 229 ? -12.847 27.085 25.822 1.00 63.44 229 VAL A CA 1
ATOM 1893 C C . VAL A 1 229 ? -12.784 28.517 26.364 1.00 63.44 229 VAL A C 1
ATOM 1895 O O . VAL A 1 229 ? -12.078 28.783 27.336 1.00 63.44 229 VAL A O 1
ATOM 1898 N N . LEU A 1 230 ? -13.560 29.444 25.795 1.00 59.09 230 LEU A N 1
ATOM 1899 C CA . LEU A 1 230 ? -13.604 30.837 26.254 1.00 59.09 230 LEU A CA 1
ATOM 1900 C C . LEU A 1 230 ? -14.281 30.998 27.622 1.00 59.09 230 LEU A C 1
ATOM 1902 O O . LEU A 1 230 ? -13.887 31.869 28.396 1.00 59.09 230 LEU A O 1
ATOM 1906 N N . SER A 1 231 ? -15.254 30.147 27.954 1.00 58.72 231 SER A N 1
ATOM 1907 C CA . SER A 1 231 ? -15.924 30.164 29.262 1.00 58.72 231 SER A CA 1
ATOM 1908 C C . SER A 1 231 ? -15.054 29.644 30.419 1.00 58.72 231 SER A C 1
ATOM 1910 O O . SER A 1 231 ? -15.373 29.894 31.580 1.00 58.72 231 SER A O 1
ATOM 1912 N N . VAL A 1 232 ? -13.936 28.974 30.107 1.00 54.19 232 VAL A N 1
ATOM 1913 C CA . VAL A 1 232 ? -13.035 28.299 31.063 1.00 54.19 232 VAL A CA 1
ATOM 1914 C C . VAL A 1 232 ? -11.769 29.106 31.363 1.00 54.19 232 VAL A C 1
ATOM 1916 O O . VAL A 1 232 ? -10.877 28.623 32.053 1.00 54.19 232 VAL A O 1
ATOM 1919 N N . GLN A 1 233 ? -11.673 30.361 30.916 1.00 52.56 233 GLN A N 1
ATOM 1920 C CA . GLN A 1 233 ? -10.594 31.249 31.360 1.00 52.56 233 GLN A CA 1
ATOM 1921 C C . GLN A 1 233 ? -10.595 31.309 32.904 1.00 52.56 233 GLN A C 1
ATOM 1923 O O . GLN A 1 233 ? -11.570 31.797 33.491 1.00 52.56 233 GLN A O 1
ATOM 1928 N N . PRO A 1 234 ? -9.555 30.780 33.581 1.00 47.38 234 PRO A N 1
ATOM 1929 C CA . PRO A 1 234 ? -9.551 30.674 35.028 1.00 47.38 234 PRO A CA 1
ATOM 1930 C C . PRO A 1 234 ? -9.589 32.083 35.606 1.00 47.38 234 PRO A C 1
ATOM 1932 O O . PRO A 1 234 ? -8.685 32.890 35.379 1.00 47.38 234 PRO A O 1
ATOM 1935 N N . ARG A 1 235 ? -10.648 32.403 36.358 1.00 49.25 235 ARG A N 1
ATOM 1936 C CA . ARG A 1 235 ? -10.633 33.616 37.176 1.00 49.25 235 ARG A CA 1
ATOM 1937 C C . ARG A 1 235 ? -9.488 33.448 38.175 1.00 49.25 235 ARG A C 1
ATOM 1939 O O . ARG A 1 235 ? -9.444 32.404 38.829 1.00 49.25 235 ARG A O 1
ATOM 1946 N N . PRO A 1 236 ? -8.562 34.416 38.292 1.00 51.34 236 PRO A N 1
ATOM 1947 C CA . PRO A 1 236 ? -7.475 34.312 39.250 1.00 51.34 236 PRO A CA 1
ATOM 1948 C C . PRO A 1 236 ? -8.087 34.115 40.637 1.00 51.34 236 PRO A C 1
ATOM 1950 O O . PRO A 1 236 ? -8.845 34.961 41.117 1.00 51.34 236 PRO A O 1
ATOM 1953 N N . PHE A 1 237 ? -7.815 32.961 41.244 1.00 48.88 237 PHE A N 1
ATOM 1954 C CA . PHE A 1 237 ? -8.216 32.696 42.616 1.00 48.88 237 PHE A CA 1
ATOM 1955 C C . PHE A 1 237 ? -7.522 33.741 43.498 1.00 48.88 237 PHE A C 1
ATOM 1957 O O . PHE A 1 237 ? -6.298 33.879 43.401 1.00 48.88 237 PHE A O 1
ATOM 1964 N N . PRO A 1 238 ? -8.253 34.501 44.333 1.00 56.28 238 PRO A N 1
ATOM 1965 C CA . PRO A 1 238 ? -7.607 35.375 45.295 1.00 56.28 238 PRO A CA 1
ATOM 1966 C C . PRO A 1 238 ? -6.793 34.486 46.234 1.00 56.28 238 PRO A C 1
ATOM 1968 O O . PRO A 1 238 ? -7.350 33.666 46.965 1.00 56.28 238 PRO A O 1
ATOM 1971 N N . LEU A 1 239 ? -5.466 34.603 46.162 1.00 66.06 239 LEU A N 1
ATOM 1972 C CA . LEU A 1 239 ? -4.579 33.909 47.085 1.00 66.06 239 LEU A CA 1
ATOM 1973 C C . LEU A 1 239 ? -4.942 34.350 48.510 1.00 66.06 239 LEU A C 1
ATOM 1975 O O . LEU A 1 239 ? -5.103 35.554 48.744 1.00 66.06 239 LEU A O 1
ATOM 1979 N N . PRO A 1 240 ? -5.081 33.415 49.465 1.00 60.03 240 PRO A N 1
ATOM 1980 C CA . PRO A 1 240 ? -5.279 33.780 50.855 1.00 60.03 240 PRO A CA 1
ATOM 1981 C C . PRO A 1 240 ? -4.069 34.605 51.296 1.00 60.03 240 PRO A C 1
ATOM 1983 O O . PRO A 1 240 ? -2.932 34.137 51.237 1.00 60.03 240 PRO A O 1
ATOM 1986 N N . GLN A 1 241 ? -4.312 35.855 51.693 1.00 58.31 241 GLN A N 1
ATOM 1987 C CA . GLN A 1 241 ? -3.290 36.681 52.321 1.00 58.31 241 GLN A CA 1
ATOM 1988 C C . GLN A 1 241 ? -2.924 36.011 53.646 1.00 58.31 241 GLN A C 1
ATOM 1990 O O . GLN A 1 241 ? -3.650 36.118 54.632 1.00 58.31 241 GLN A O 1
ATOM 1995 N N . LEU A 1 242 ? -1.824 35.262 53.646 1.00 59.38 242 LEU A N 1
ATOM 1996 C CA . LEU A 1 242 ? -1.185 34.799 54.867 1.00 59.38 242 LEU A CA 1
ATOM 1997 C C . LEU A 1 242 ? -0.662 36.044 55.583 1.00 59.38 242 LEU A C 1
ATOM 1999 O O . LEU A 1 242 ? 0.336 36.633 55.169 1.00 59.38 242 LEU A O 1
ATOM 2003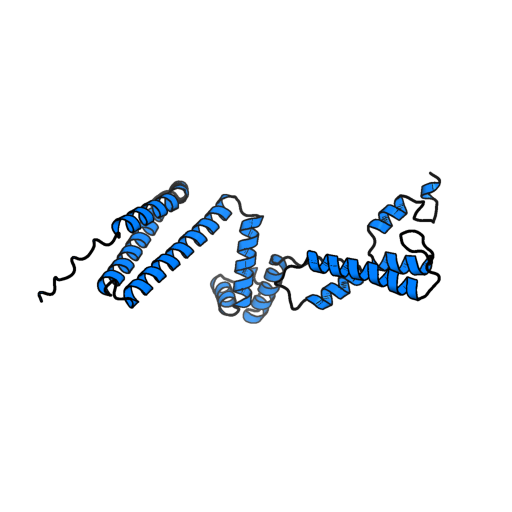 N N . GLY A 1 243 ? -1.401 36.482 56.602 1.00 65.81 243 GLY A N 1
ATOM 2004 C CA . GLY A 1 243 ? -0.949 37.511 57.527 1.00 65.81 243 GLY A CA 1
ATOM 2005 C C . GLY A 1 243 ? 0.320 37.036 58.229 1.00 65.81 243 GLY A C 1
ATOM 2006 O O . GLY A 1 243 ? 0.312 35.972 58.849 1.00 65.81 243 GLY A O 1
ATOM 2007 N N . LEU A 1 244 ? 1.391 37.811 58.054 1.00 56.50 244 LEU A N 1
ATOM 2008 C CA . LEU A 1 244 ? 2.628 37.750 58.835 1.00 56.50 244 LEU A CA 1
ATOM 2009 C C . LEU A 1 244 ? 2.390 38.248 60.263 1.00 56.50 244 LEU A C 1
ATOM 2011 O O . LEU A 1 244 ? 1.630 39.232 60.414 1.00 56.50 244 LEU A O 1
#

Foldseek 3Di:
DVLCVDPPLVSNPVSVVVLVVAALLVQLVVCVVVCAHPVGDGVPDPVSSVVRVVVSLVVLVVVCVVPDDPPDDPCPPVCSVCSNVVNPPDPPPLVVVLLVVQQVLCCVPPVDGNVPDDPVVVVVSCVVCVVSVVSVVVSVLVCCVPPNDPLSPVVVVLVVVVVVVVVVVLVVLVVCCVVVVDDPVVVVVVVVVVVVVVVVLVVVCVPDPVVPSSVCVSVVVVVVVVVVVVVPPDDPDPDPPPDD

Radius of gyration: 31.86 Å; Cα contacts (8 Å, |Δi|>4): 102; chains: 1; bounding box: 74×60×105 Å

pLDDT: mean 75.16, std 13.79, range [47.38, 98.06]

Secondary structure (DSSP, 8-state):
-GGGT-S-TTT-HHHHHHHTTS-HHHHHHHHHHHTB-TT--B--SHHHHHHHHHHHHHHHHHHHHHT--TT--TTHHHHHHHHHTT---PPPPHHHHHHHHHHHHHHHHTSS-GGG--HHHHHHHHHH-HHHHHHHHHHHHHHHHHHS-HHHHHHHHHHHHHHHHHHHHHHHHHHHHHTTSS-HHHHHHHHHHHHHHHHHHHHHHHHS-HHHHHHHHHHHHHHHHHHHHHHT-PPPP-------

Mean predicted aligned error: 16.77 Å

Solvent-accessible surface area (backbone atoms only — not comparable to full-atom values): 14161 Å² total; per-residue (Å²): 118,69,45,75,70,46,85,51,39,91,66,6,67,67,49,40,55,51,55,76,70,49,37,70,51,60,52,52,59,44,28,64,75,69,34,25,46,98,89,66,50,73,46,86,46,74,67,48,50,54,51,50,52,48,55,55,50,50,51,53,53,50,51,54,61,72,73,54,72,92,83,64,70,93,54,53,67,66,49,53,54,39,45,57,73,47,42,84,74,72,78,76,51,64,61,60,53,46,55,53,49,44,37,50,51,27,39,70,77,71,69,38,57,48,87,78,50,55,71,72,56,51,50,50,49,42,70,74,33,59,69,57,38,55,5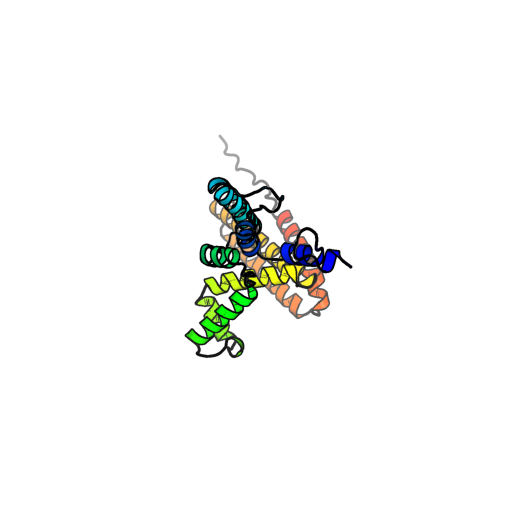0,50,53,51,42,49,52,51,46,31,72,76,69,40,55,76,65,54,38,50,49,52,54,48,50,54,49,52,52,51,51,52,50,52,52,53,49,52,49,51,52,33,41,77,70,64,77,41,54,73,66,60,53,51,52,50,56,52,50,52,50,52,52,52,52,53,48,54,55,49,54,74,72,42,64,74,78,63,40,72,76,46,48,62,61,50,48,52,51,50,52,50,52,51,59,64,71,59,62,76,72,80,73,81,73,79,81,79,82,128

Sequence (244 aa):
PERLLSLDWRENDFLRFWMGRSSPLVAVGREIIEQKDFLGRRLDQPDDWIRTVGVHFLTIAAQNLITRDPSEEEGKFKRFGAEIFGLRTFPRGDWRRLEDMENEYAQREFKKPFDDLNREQKDQIQEKYPEYKALSDDAREKMTWESGEDFEQWTLASEQMANSEYHAIGEQMARSLFAGMIDYRTYLGWCLMLAEVLERMALSCSRLSLALVWGLAPALVQVLVRVLVLSVQPRPFPLPQLGL

Organism: NCBI:txid412755